Protein AF-0000000075999835 (afdb_homodimer)

Secondary structure (DSSP, 8-state):
-----------S-EEEEEETT---TTB-EEEEETTEEEEEEEEEETTEEEEEEEEGGGTEEEEEETTEEEEESEEEEEE-SS---EEEEEEETT---TTEEEEEE-TTS-EEEEEEEEETTEEEEEEEEGGGTEEEEEETTEEEEESEEEEEEESEE--/-----------S-EEEEEETT---TTB-EEEEETTEEEEEEEEEETTEEEEEEEEGGGTEEEEEETTEEEEESEEEEEE-SS---EEEEEEETT---TTEEEEEE-TTS-EEEEEEEEETTEEEEEEEEGGGTEEEEEETTEEEEESEEEEEEESEE--

Foldseek 3Di:
DPCPDPDVDDDQKDWAKDFQLDDDPQFAFQWDDPRDTWGWWWDDDPQKTWIWIRDSVVQWTWAADDFWIDTDGIIITMGGPPPFDKDWAKDFQLDDDPQFDFRIAHNVGQTWGWWWDDDPNITTITTRRRVRQWTWYHDPTGTDTHRIIITMGGPDDDD/DPCPDPDVDDDQKDWAKDFQLDDDPQFAFQWDDPRDTWGWWWDDDPQKTWIWIRDSVVQWTWAADDFWIDTDGIIITMGGPPPFDKDWAKDFQLDDDPQFDFRIAHNVGQTWGWWWDDDPNITTITTRRRVRQWTWYHDDGGTDTHRIIITMGGPDDDD

InterPro domains:
  IPR006616 DM9 repeat [PF11901] (33-145)
  IPR006616 DM9 repeat [SM00696] (12-81)
  IPR006616 DM9 repeat [SM00696] (85-155)

Organism: Limulus polyphemus (NCBI:txid6850)

pLDDT: mean 92.26, std 15.24, range [22.67, 98.88]

Solvent-accessible surface area (backbone atoms only — not comparable to full-atom values): 15632 Å² total; per-residue (Å²): 124,80,74,62,60,88,50,60,29,53,35,64,56,46,78,41,82,42,46,64,29,58,74,63,85,44,51,38,74,53,33,35,51,94,89,36,74,21,28,37,23,28,36,79,55,94,69,18,35,35,15,10,27,27,34,44,91,77,24,26,32,35,24,42,55,94,61,24,40,44,77,35,46,60,34,29,34,36,23,37,67,71,64,53,50,67,42,75,38,82,41,44,61,33,54,75,60,46,9,27,35,56,42,31,26,42,67,89,63,50,65,21,26,34,22,30,45,80,53,97,90,19,36,40,28,9,27,26,34,43,93,78,21,26,31,31,27,44,54,94,64,25,37,46,77,34,48,62,34,29,34,41,22,32,41,46,43,79,131,124,79,73,60,61,82,55,61,26,55,34,64,55,46,78,40,82,44,47,65,29,58,74,62,86,44,50,38,74,54,34,34,50,93,89,36,72,20,28,38,21,28,35,80,56,95,69,19,35,37,16,11,26,27,34,42,93,76,24,24,33,36,24,43,54,93,63,24,40,44,78,36,45,60,33,30,34,35,24,36,69,72,64,52,51,68,42,76,39,82,40,45,60,32,56,74,61,46,10,26,34,56,42,31,27,42,68,87,64,51,67,23,27,32,22,29,43,78,53,95,90,19,36,40,28,10,26,26,36,42,92,77,22,26,29,31,27,43,54,93,61,24,37,46,76,34,50,63,35,29,33,40,22,33,42,47,43,79,131

Structure (mmCIF, N/CA/C/O backbone):
data_AF-0000000075999835-model_v1
#
loop_
_entity.id
_entity.type
_entity.pdbx_description
1 polymer Natterin-4-like
#
loop_
_atom_site.group_PDB
_atom_site.id
_atom_site.type_symbol
_atom_site.label_atom_id
_atom_site.label_alt_id
_atom_site.label_comp_id
_atom_site.label_asym_id
_atom_site.label_entity_id
_atom_site.label_seq_id
_atom_site.pdbx_PDB_ins_code
_atom_site.Cartn_x
_atom_site.Cartn_y
_atom_site.Cartn_z
_atom_site.occupancy
_atom_site.B_iso_or_equiv
_atom_site.auth_seq_id
_atom_site.auth_comp_id
_atom_site.auth_asym_id
_atom_site.auth_atom_id
_atom_site.pdbx_PDB_model_num
ATOM 1 N N . MET A 1 1 ? 13.062 6.496 -18.781 1 22.67 1 MET A N 1
ATOM 2 C CA . MET A 1 1 ? 11.961 6.914 -17.922 1 22.67 1 MET A CA 1
ATOM 3 C C . MET A 1 1 ? 10.633 6.383 -18.453 1 22.67 1 MET A C 1
ATOM 5 O O . MET A 1 1 ? 10.234 6.703 -19.562 1 22.67 1 MET A O 1
ATOM 9 N N . ALA A 1 2 ? 10.414 5.152 -18.172 1 29.42 2 ALA A N 1
ATOM 10 C CA . ALA A 1 2 ? 9.273 4.531 -18.844 1 29.42 2 ALA A CA 1
ATOM 11 C C . ALA A 1 2 ? 8.031 5.41 -18.734 1 29.42 2 ALA A C 1
ATOM 13 O O . ALA A 1 2 ? 7.711 5.91 -17.641 1 29.42 2 ALA A O 1
ATOM 14 N N . ASP A 1 3 ? 7.719 6.125 -19.75 1 33.78 3 ASP A N 1
ATOM 15 C CA . ASP A 1 3 ? 6.484 6.883 -19.938 1 33.78 3 ASP A CA 1
ATOM 16 C C . ASP A 1 3 ? 5.277 6.094 -19.422 1 33.78 3 ASP A C 1
ATOM 18 O O . ASP A 1 3 ? 4.879 5.098 -20.031 1 33.78 3 ASP A O 1
ATOM 22 N N . CYS A 1 4 ? 5.184 5.914 -18.188 1 39.97 4 CYS A N 1
ATOM 23 C CA . CYS A 1 4 ? 3.887 5.422 -17.734 1 39.97 4 CYS A CA 1
ATOM 24 C C . CYS A 1 4 ? 2.752 6.148 -18.438 1 39.97 4 CYS A C 1
ATOM 26 O O . CYS A 1 4 ? 2.547 7.348 -18.234 1 39.97 4 CYS A O 1
ATOM 28 N N . GLY A 1 5 ? 2.637 6.074 -19.672 1 36.91 5 GLY A N 1
ATOM 29 C CA . GLY A 1 5 ? 1.511 6.703 -20.344 1 36.91 5 GLY A CA 1
ATOM 30 C C . GLY A 1 5 ? 0.264 6.77 -19.484 1 36.91 5 GLY A C 1
ATOM 31 O O . GLY A 1 5 ? 0.175 6.094 -18.453 1 36.91 5 GLY A O 1
ATOM 32 N N . PRO A 1 6 ? -0.701 7.738 -19.781 1 38.62 6 PRO A N 1
ATOM 33 C CA . PRO A 1 6 ? -1.973 7.965 -19.094 1 38.62 6 PRO A CA 1
ATOM 34 C C . PRO A 1 6 ? -2.715 6.668 -18.781 1 38.62 6 PRO A C 1
ATOM 36 O O . PRO A 1 6 ? -3.596 6.258 -19.547 1 38.62 6 PRO A O 1
ATOM 39 N N . THR A 1 7 ? -2.145 5.605 -18.578 1 39.56 7 THR A N 1
ATOM 40 C CA . THR A 1 7 ? -3.064 4.516 -18.281 1 39.56 7 THR A CA 1
ATOM 41 C C . THR A 1 7 ? -3.889 4.828 -17.031 1 39.56 7 THR A C 1
ATOM 43 O O . THR A 1 7 ? -3.42 5.52 -16.125 1 39.56 7 THR A O 1
ATOM 46 N N . GLN A 1 8 ? -5.246 4.82 -17.172 1 40.94 8 GLN A N 1
ATOM 47 C CA . GLN A 1 8 ? -6.383 5.078 -16.297 1 40.94 8 GLN A CA 1
ATOM 48 C C . GLN A 1 8 ? -6.195 4.406 -14.938 1 40.94 8 GLN A C 1
ATOM 50 O O . GLN A 1 8 ? -7.035 3.605 -14.516 1 40.94 8 GLN A O 1
ATOM 55 N N . TYR A 1 9 ? -5.051 3.996 -14.578 1 46.5 9 TYR A N 1
ATOM 56 C CA . TYR A 1 9 ? -5.051 3.174 -13.375 1 46.5 9 TYR A CA 1
ATOM 57 C C . TYR A 1 9 ? -5.094 4.043 -12.117 1 46.5 9 TYR A C 1
ATOM 59 O O . TYR A 1 9 ? -4.578 5.16 -12.117 1 46.5 9 TYR A O 1
ATOM 67 N N . LYS A 1 10 ? -6.184 3.924 -11.273 1 49.62 10 LYS A N 1
ATOM 68 C CA . LYS A 1 10 ? -6.598 4.676 -10.094 1 49.62 10 LYS A CA 1
ATOM 69 C C . LYS A 1 10 ? -5.637 4.445 -8.93 1 49.62 10 LYS A C 1
ATOM 71 O O . LYS A 1 10 ? -5.324 3.301 -8.594 1 49.62 10 LYS A O 1
ATOM 76 N N . SER A 1 11 ? -4.844 5.461 -8.484 1 63.84 11 SER A N 1
ATOM 77 C CA . SER A 1 11 ? -4.047 5.469 -7.266 1 63.84 11 SER A CA 1
ATOM 78 C C . SER A 1 11 ? -4.922 5.25 -6.035 1 63.84 11 SER A C 1
ATOM 80 O O . SER A 1 11 ? -6.121 5.531 -6.059 1 63.84 11 SER A O 1
ATOM 82 N N . ALA A 1 12 ? -4.504 4.57 -5.055 1 70.94 12 ALA A N 1
ATOM 83 C CA . ALA A 1 12 ? -5.191 4.336 -3.787 1 70.94 12 ALA A CA 1
ATOM 84 C C . ALA A 1 12 ? -5.645 5.652 -3.158 1 70.94 12 ALA A C 1
ATOM 86 O O . ALA A 1 12 ? -6.688 5.703 -2.504 1 70.94 12 ALA A O 1
ATOM 87 N N . ALA A 1 13 ? -4.941 6.742 -3.4 1 82.38 13 ALA A N 1
ATOM 88 C CA . ALA A 1 13 ? -5.238 8.086 -2.9 1 82.38 13 ALA A CA 1
ATOM 89 C C . ALA A 1 13 ? -4.594 9.148 -3.781 1 82.38 13 ALA A C 1
ATOM 91 O O . ALA A 1 13 ? -3.748 8.844 -4.621 1 82.38 13 ALA A O 1
ATOM 92 N N . GLU A 1 14 ? -5.18 10.383 -3.561 1 87.94 14 GLU A N 1
ATOM 93 C CA . GLU A 1 14 ? -4.68 11.5 -4.363 1 87.94 14 GLU A CA 1
ATOM 94 C C . GLU A 1 14 ? -4.625 12.789 -3.547 1 87.94 14 GLU A C 1
ATOM 96 O O . GLU A 1 14 ? -5.43 12.984 -2.637 1 87.94 14 GLU A O 1
ATOM 101 N N . TRP A 1 15 ? -3.699 13.672 -3.936 1 92.62 15 TRP A N 1
ATOM 102 C CA . TRP A 1 15 ? -3.646 15.008 -3.363 1 92.62 15 TRP A CA 1
ATOM 103 C C . TRP A 1 15 ? -4.41 16 -4.234 1 92.62 15 TRP A C 1
ATOM 105 O O . TRP A 1 15 ? -4.105 16.156 -5.418 1 92.62 15 TRP A O 1
ATOM 115 N N . VAL A 1 16 ? -5.344 16.672 -3.67 1 94.62 16 VAL A N 1
ATOM 116 C CA . VAL A 1 16 ? -6.207 17.594 -4.406 1 94.62 16 VAL A CA 1
ATOM 117 C C . VAL A 1 16 ? -6.031 19.016 -3.865 1 94.62 16 VAL A C 1
ATOM 119 O O . VAL A 1 16 ? -6.105 19.234 -2.654 1 94.62 16 VAL A O 1
ATOM 122 N N . TYR A 1 17 ? -5.859 19.969 -4.789 1 96.75 17 TYR A N 1
ATOM 123 C CA . TYR A 1 17 ? -5.727 21.359 -4.379 1 96.75 17 TYR A CA 1
ATOM 124 C C . TYR A 1 17 ? -7.055 21.891 -3.854 1 96.75 17 TYR A C 1
ATOM 126 O O . TYR A 1 17 ? -8.109 21.609 -4.414 1 96.75 17 TYR A O 1
ATOM 134 N N . ALA A 1 18 ? -6.973 22.672 -2.781 1 97.88 18 ALA A N 1
ATOM 135 C CA . ALA A 1 18 ? -8.102 23.375 -2.172 1 97.88 18 ALA A CA 1
ATOM 136 C C . ALA A 1 18 ? -7.629 24.609 -1.427 1 97.88 18 ALA A C 1
ATOM 138 O O . ALA A 1 18 ? -6.434 24.922 -1.417 1 97.88 18 ALA A O 1
ATOM 139 N N . GLU A 1 19 ? -8.602 25.391 -0.989 1 97.75 19 GLU A N 1
ATOM 140 C CA . GLU A 1 19 ? -8.242 26.609 -0.262 1 97.75 19 GLU A CA 1
ATOM 141 C C . GLU A 1 19 ? -9.367 27.047 0.664 1 97.75 19 GLU A C 1
ATOM 143 O O . GLU A 1 19 ? -10.508 26.594 0.52 1 97.75 19 GLU A O 1
ATOM 148 N N . GLY A 1 20 ? -9.023 27.859 1.695 1 96.88 20 GLY A N 1
ATOM 149 C CA . GLY A 1 20 ? -9.992 28.578 2.514 1 96.88 20 GLY A CA 1
ATOM 150 C C . GLY A 1 20 ? -10.891 27.656 3.314 1 96.88 20 GLY A C 1
ATOM 151 O O . GLY A 1 20 ? -12.094 27.906 3.449 1 96.88 20 GLY A O 1
ATOM 152 N N . GLY A 1 21 ? -10.359 26.656 3.648 1 97.25 21 GLY A N 1
ATOM 153 C CA . GLY A 1 21 ? -11.117 25.75 4.504 1 97.25 21 GLY A CA 1
ATOM 154 C C . GLY A 1 21 ? -11.938 24.734 3.727 1 97.25 21 GLY A C 1
ATOM 155 O O . GLY A 1 21 ? -12.633 23.906 4.316 1 97.25 21 GLY A O 1
ATOM 156 N N . GLN A 1 22 ? -11.844 24.781 2.479 1 98 22 GLN A N 1
ATOM 157 C CA . GLN A 1 22 ? -12.57 23.828 1.654 1 98 22 GLN A CA 1
ATOM 158 C C . GLN A 1 22 ? -12.07 22.406 1.897 1 98 22 GLN A C 1
ATOM 160 O O . GLN A 1 22 ? -10.867 22.172 2.021 1 98 22 GLN A O 1
ATOM 165 N N . VAL A 1 23 ? -13.047 21.516 2.012 1 98.19 23 VAL A N 1
ATOM 166 C CA . VAL A 1 23 ? -12.773 20.094 2.162 1 98.19 23 VAL A CA 1
ATOM 167 C C . VAL A 1 23 ? -13.367 19.312 0.983 1 98.19 23 VAL A C 1
ATOM 169 O O . VAL A 1 23 ? -14.586 19.141 0.904 1 98.19 23 VAL A O 1
ATOM 172 N N . PRO A 1 24 ? -12.57 18.859 0.093 1 96.94 24 PRO A N 1
ATOM 173 C CA . PRO A 1 24 ? -13.102 18.094 -1.039 1 96.94 24 PRO A CA 1
ATOM 174 C C . PRO A 1 24 ? -13.781 16.797 -0.608 1 96.94 24 PRO A C 1
ATOM 176 O O . PRO A 1 24 ? -13.469 16.25 0.457 1 96.94 24 PRO A O 1
ATOM 179 N N . ASN A 1 25 ? -14.648 16.297 -1.487 1 93.5 25 ASN A N 1
ATOM 180 C CA . ASN A 1 25 ? -15.234 14.977 -1.262 1 93.5 25 ASN A CA 1
ATOM 181 C C . ASN A 1 25 ? -14.156 13.898 -1.185 1 93.5 25 ASN A C 1
ATOM 183 O O . ASN A 1 25 ? -13.211 13.898 -1.971 1 93.5 25 ASN A O 1
ATOM 187 N N . GLY A 1 26 ? -14.328 13.023 -0.181 1 94 26 GLY A N 1
ATOM 188 C CA . GLY A 1 26 ? -13.398 11.914 -0.056 1 94 26 GLY A CA 1
ATOM 189 C C . GLY A 1 26 ? -12.18 12.25 0.776 1 94 26 GLY A C 1
ATOM 190 O O . GLY A 1 26 ? -11.258 11.438 0.904 1 94 26 GLY A O 1
ATOM 191 N N . ALA A 1 27 ? -12.172 13.469 1.326 1 97.06 27 ALA A N 1
ATOM 192 C CA . ALA A 1 27 ? -11.047 13.859 2.168 1 97.06 27 ALA A CA 1
ATOM 193 C C . ALA A 1 27 ? -10.828 12.852 3.295 1 97.06 27 ALA A C 1
ATOM 195 O O . ALA A 1 27 ? -11.789 12.367 3.9 1 97.06 27 ALA A O 1
ATOM 196 N N . VAL A 1 28 ? -9.594 12.57 3.535 1 96.94 28 VAL A N 1
ATOM 197 C CA . VAL A 1 28 ? -9.25 11.57 4.543 1 96.94 28 VAL A CA 1
ATOM 198 C C . VAL A 1 28 ? -9.211 12.219 5.922 1 96.94 28 VAL A C 1
ATOM 200 O O . VAL A 1 28 ? -8.352 13.07 6.195 1 96.94 28 VAL A O 1
ATOM 203 N N . PRO A 1 29 ? -10.148 11.859 6.793 1 97.75 29 PRO A N 1
ATOM 204 C CA . PRO A 1 29 ? -10.062 12.359 8.164 1 97.75 29 PRO A CA 1
ATOM 205 C C . PRO A 1 29 ? -8.828 11.844 8.906 1 97.75 29 PRO A C 1
ATOM 207 O O . PRO A 1 29 ? -8.445 10.68 8.734 1 97.75 29 PRO A O 1
ATOM 210 N N . GLY A 1 30 ? -8.211 12.742 9.672 1 98.12 30 GLY A N 1
ATOM 211 C CA . GLY A 1 30 ? -6.996 12.336 10.367 1 98.12 30 GLY A CA 1
ATOM 212 C C . GLY A 1 30 ? -7.086 12.492 11.875 1 98.12 30 GLY A C 1
ATOM 213 O O . GLY A 1 30 ? -6.266 11.938 12.609 1 98.12 30 GLY A O 1
ATOM 214 N N . GLY A 1 31 ? -8.07 13.242 12.266 1 98.12 31 GLY A N 1
ATOM 215 C CA . GLY A 1 31 ? -8.164 13.484 13.695 1 98.12 31 GLY A CA 1
ATOM 216 C C . GLY A 1 31 ? -9.328 14.383 14.07 1 98.12 31 GLY A C 1
ATOM 217 O O . GLY A 1 31 ? -10.297 14.5 13.32 1 98.12 31 GLY A O 1
ATOM 218 N N . GLU A 1 32 ? -9.195 14.852 15.305 1 97.75 32 GLU A N 1
ATOM 219 C CA . GLU A 1 32 ? -10.227 15.695 15.891 1 97.75 32 GLU A CA 1
ATOM 220 C C . GLU A 1 32 ? -9.617 16.766 16.797 1 97.75 32 GLU A C 1
ATOM 222 O O . GLU A 1 32 ? -8.711 16.469 17.578 1 97.75 32 GLU A O 1
ATOM 227 N N . ASP A 1 33 ? -10.078 17.953 16.578 1 94.94 33 ASP A N 1
ATOM 228 C CA . ASP A 1 33 ? -9.672 19.094 17.391 1 94.94 33 ASP A CA 1
ATOM 229 C C . ASP A 1 33 ? -10.891 19.875 17.875 1 94.94 33 ASP A C 1
ATOM 231 O O . ASP A 1 33 ? -11.578 20.531 17.078 1 94.94 33 ASP A O 1
ATOM 235 N N . SER A 1 34 ? -11.109 19.875 19.188 1 92.62 34 SER A N 1
ATOM 236 C CA . SER A 1 34 ? -12.195 20.625 19.812 1 92.62 34 SER A CA 1
ATOM 237 C C . SER A 1 34 ? -13.539 20.297 19.172 1 92.62 34 SER A C 1
ATOM 239 O O . SER A 1 34 ? -14.289 21.188 18.797 1 92.62 34 SER A O 1
ATOM 241 N N . GLY A 1 35 ? -13.703 19.016 18.906 1 94.5 35 GLY A N 1
ATOM 242 C CA . GLY A 1 35 ? -14.977 18.547 18.391 1 94.5 35 GLY A CA 1
ATOM 243 C C . GLY A 1 35 ? -15.078 18.625 16.891 1 94.5 35 GLY A C 1
ATOM 244 O O . GLY A 1 35 ? -16.062 18.172 16.297 1 94.5 35 GLY A O 1
ATOM 245 N N . GLU A 1 36 ? -14.125 19.219 16.281 1 97.19 36 GLU A N 1
ATOM 246 C CA . GLU A 1 36 ? -14.133 19.344 14.828 1 97.19 36 GLU A CA 1
ATOM 247 C C . GLU A 1 36 ? -13.203 18.312 14.188 1 97.19 36 GLU A C 1
ATOM 249 O O . GLU A 1 36 ? -12.078 18.109 14.648 1 97.19 36 GLU A O 1
ATOM 254 N N . THR A 1 37 ? -13.766 17.672 13.141 1 98.38 37 THR A N 1
ATOM 255 C CA . THR A 1 37 ? -12.922 16.766 12.375 1 98.38 37 THR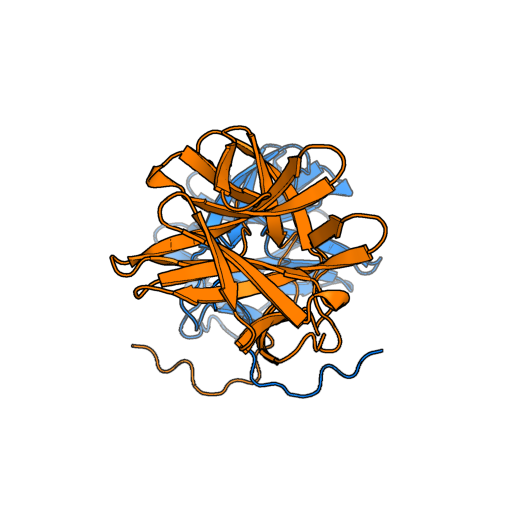 A CA 1
ATOM 256 C C . THR A 1 37 ? -11.859 17.531 11.602 1 98.38 37 THR A C 1
ATOM 258 O O . THR A 1 37 ? -12.156 18.547 10.961 1 98.38 37 THR A O 1
ATOM 261 N N . ILE A 1 38 ? -10.656 17.094 11.734 1 98.62 38 ILE A N 1
ATOM 262 C CA . ILE A 1 38 ? -9.57 17.656 10.938 1 98.62 38 ILE A CA 1
ATOM 263 C C . ILE A 1 38 ? -9.094 16.625 9.914 1 98.62 38 ILE A C 1
ATOM 265 O O . ILE A 1 38 ? -9.258 15.422 10.117 1 98.62 38 ILE A O 1
ATOM 269 N N . TYR A 1 39 ? -8.523 17.141 8.844 1 98.81 39 TYR A N 1
ATOM 270 C CA . TYR A 1 39 ? -8.25 16.281 7.691 1 98.81 39 TYR A CA 1
ATOM 271 C C . TYR A 1 39 ? -6.766 16.297 7.34 1 98.81 39 TYR A C 1
ATOM 273 O O . TYR A 1 39 ? -6.059 17.266 7.652 1 98.81 39 TYR A O 1
ATOM 281 N N . VAL A 1 40 ? -6.309 15.203 6.734 1 98.75 40 VAL A N 1
ATOM 282 C CA . VAL A 1 40 ? -4.938 15.102 6.242 1 98.75 40 VAL A CA 1
ATOM 283 C C . VAL A 1 40 ? -4.734 16.062 5.07 1 98.75 40 VAL A C 1
ATOM 285 O O . VAL A 1 40 ? -5.453 15.992 4.07 1 98.75 40 VAL A O 1
ATOM 288 N N . ALA A 1 41 ? -3.77 16.859 5.191 1 98.75 41 ALA A N 1
ATOM 289 C CA . ALA A 1 41 ? -3.426 17.828 4.16 1 98.75 41 ALA A CA 1
ATOM 290 C C . ALA A 1 41 ? -1.924 18.094 4.137 1 98.75 41 ALA A C 1
ATOM 292 O O . ALA A 1 41 ? -1.169 17.5 4.906 1 98.75 41 ALA A O 1
ATOM 293 N N . ARG A 1 42 ? -1.506 18.875 3.148 1 98.56 42 ARG A N 1
ATOM 294 C CA . ARG A 1 42 ? -0.107 19.297 3.08 1 98.56 42 ARG A CA 1
ATOM 295 C C . ARG A 1 42 ? 0.033 20.672 2.436 1 98.56 42 ARG A C 1
ATOM 297 O O . ARG A 1 42 ? -0.882 21.141 1.755 1 98.56 42 ARG A O 1
ATOM 304 N N . ALA A 1 43 ? 1.061 21.25 2.76 1 98.69 43 ALA A N 1
ATOM 305 C CA . ALA A 1 43 ? 1.347 22.578 2.201 1 98.69 43 ALA A CA 1
ATOM 306 C C . ALA A 1 43 ? 2.828 22.719 1.867 1 98.69 43 ALA A C 1
ATOM 308 O O . ALA A 1 43 ? 3.672 22.031 2.455 1 98.69 43 ALA A O 1
ATOM 309 N N . HIS A 1 44 ? 3.025 23.594 0.87 1 98.06 44 HIS A N 1
ATOM 310 C CA . HIS A 1 44 ? 4.391 23.938 0.486 1 98.06 44 HIS A CA 1
ATOM 311 C C . HIS A 1 44 ? 4.953 25.031 1.38 1 98.06 44 HIS A C 1
ATOM 313 O O . HIS A 1 44 ? 4.301 26.062 1.594 1 98.06 44 HIS A O 1
ATOM 319 N N . HIS A 1 45 ? 6.121 24.766 1.942 1 98.12 45 HIS A N 1
ATOM 320 C CA . HIS A 1 45 ? 6.777 25.75 2.797 1 98.12 45 HIS A CA 1
ATOM 321 C C . HIS A 1 45 ? 8.289 25.578 2.773 1 98.12 45 HIS A C 1
ATOM 323 O O . HIS A 1 45 ? 8.805 24.484 3.021 1 98.12 45 HIS A O 1
ATOM 329 N N . GLY A 1 46 ? 9.031 26.641 2.426 1 96.12 46 GLY A N 1
ATOM 330 C CA . GLY A 1 46 ? 10.484 26.609 2.445 1 96.12 46 GLY A CA 1
ATOM 331 C C . GLY A 1 46 ? 11.062 25.562 1.502 1 96.12 46 GLY A C 1
ATOM 332 O O . GLY A 1 46 ? 12.062 24.922 1.819 1 96.12 46 GLY A O 1
ATOM 333 N N . GLY A 1 47 ? 10.422 25.234 0.516 1 96.75 47 GLY A N 1
ATOM 334 C CA . GLY A 1 47 ? 10.891 24.234 -0.438 1 96.75 47 GLY A CA 1
ATOM 335 C C . GLY A 1 47 ? 10.406 22.828 -0.122 1 96.75 47 GLY A C 1
ATOM 336 O O . GLY A 1 47 ? 10.594 21.906 -0.919 1 96.75 47 GLY A O 1
ATOM 337 N N . ASP A 1 48 ? 9.781 22.734 1.003 1 97.88 48 ASP A N 1
ATOM 338 C CA . ASP A 1 48 ? 9.297 21.422 1.447 1 97.88 48 ASP A CA 1
ATOM 339 C C . ASP A 1 48 ? 7.805 21.281 1.164 1 97.88 48 ASP A C 1
ATOM 341 O O . ASP A 1 48 ? 7.078 22.266 1.091 1 97.88 48 ASP A O 1
ATOM 345 N N . ASN A 1 49 ? 7.383 20.109 0.859 1 98.06 49 ASN A N 1
ATOM 346 C CA . ASN A 1 49 ? 5.98 19.719 0.951 1 98.06 49 ASN A CA 1
ATOM 347 C C . ASN A 1 49 ? 5.691 18.969 2.248 1 98.06 49 ASN A C 1
ATOM 349 O O . ASN A 1 49 ? 6.211 17.875 2.461 1 98.06 49 ASN A O 1
ATOM 353 N N . ILE A 1 50 ? 4.91 19.578 3.088 1 98.69 50 ILE A N 1
ATOM 354 C CA . ILE A 1 50 ? 4.863 19.125 4.477 1 98.69 50 ILE A CA 1
ATOM 355 C C . ILE A 1 50 ? 3.439 18.719 4.836 1 98.69 50 ILE A C 1
ATOM 357 O O . ILE A 1 50 ? 2.508 19.516 4.727 1 98.69 50 ILE A O 1
ATOM 361 N N . PRO A 1 51 ? 3.299 17.5 5.285 1 98.69 51 PRO A N 1
ATOM 362 C CA . PRO A 1 51 ? 1.984 17.109 5.805 1 98.69 51 PRO A CA 1
ATOM 363 C C . PRO A 1 51 ? 1.6 17.875 7.07 1 98.69 51 PRO A C 1
ATOM 365 O O . PRO A 1 51 ? 2.469 18.219 7.879 1 98.69 51 PRO A O 1
ATOM 368 N N . GLY A 1 52 ? 0.355 18.047 7.191 1 98.69 52 GLY A N 1
ATOM 369 C CA . GLY A 1 52 ? -0.222 18.688 8.367 1 98.69 52 GLY A CA 1
ATOM 370 C C . GLY A 1 52 ? -1.725 18.5 8.461 1 98.69 52 GLY A C 1
ATOM 371 O O . GLY A 1 52 ? -2.275 17.547 7.922 1 98.69 52 GLY A O 1
ATOM 372 N N . LYS A 1 53 ? -2.305 19.328 9.352 1 98.75 53 LYS A N 1
ATOM 373 C CA . LYS A 1 53 ? -3.73 19.188 9.633 1 98.75 53 LYS A CA 1
ATOM 374 C C . LYS A 1 53 ? -4.531 20.344 9.023 1 98.75 53 LYS A C 1
ATOM 376 O O . LYS A 1 53 ? -4.223 21.516 9.258 1 98.75 53 LYS A O 1
ATOM 381 N N . LEU A 1 54 ? -5.508 20.016 8.242 1 98.75 54 LEU A N 1
ATOM 382 C CA . LEU A 1 54 ? -6.496 21 7.785 1 98.75 54 LEU A CA 1
ATOM 383 C C . LEU A 1 54 ? -7.578 21.203 8.836 1 98.75 54 LEU A C 1
ATOM 385 O O . LEU A 1 54 ? -8.234 20.25 9.258 1 98.75 54 LEU A O 1
ATOM 389 N N . HIS A 1 55 ? -7.652 22.359 9.258 1 98.31 55 HIS A N 1
ATOM 390 C CA . HIS A 1 55 ? -8.734 22.812 10.133 1 98.31 55 HIS A CA 1
ATOM 391 C C . HIS A 1 55 ? -9.75 23.641 9.359 1 98.31 55 HIS A C 1
ATOM 393 O O . HIS A 1 55 ? -9.586 24.859 9.219 1 98.31 55 HIS A O 1
ATOM 399 N N . PRO A 1 56 ? -10.844 22.953 8.984 1 98.12 56 PRO A N 1
ATOM 400 C CA . PRO A 1 56 ? -11.766 23.641 8.078 1 98.12 56 PRO A CA 1
ATOM 401 C C . PRO A 1 56 ? -12.266 24.969 8.648 1 98.12 56 PRO A C 1
ATOM 403 O O . PRO A 1 56 ? -12.258 25.984 7.961 1 98.12 56 PRO A O 1
ATOM 406 N N . SER A 1 57 ? -12.633 25.016 9.867 1 97.88 57 SER A N 1
ATOM 407 C CA . SER A 1 57 ? -13.203 26.234 10.453 1 97.88 57 SER A CA 1
ATOM 408 C C . SER A 1 57 ? -12.156 27.328 10.562 1 97.88 57 SER A C 1
ATOM 410 O O . SER A 1 57 ? -12.5 28.516 10.641 1 97.88 57 SER A O 1
ATOM 412 N N . HIS A 1 58 ? -10.883 26.984 10.672 1 97.56 58 HIS A N 1
ATOM 413 C CA . HIS A 1 58 ? -9.812 27.969 10.703 1 97.56 58 HIS A CA 1
ATOM 414 C C . HIS A 1 58 ? -9.422 28.391 9.297 1 97.56 58 HIS A C 1
ATOM 416 O O . HIS A 1 58 ? -8.57 29.281 9.125 1 97.56 58 HIS A O 1
ATOM 422 N N . GLU A 1 59 ? -9.93 27.703 8.289 1 98.25 59 GLU A N 1
ATOM 423 C CA . GLU A 1 59 ? -9.758 28 6.875 1 98.25 59 GLU A CA 1
ATOM 424 C C . GLU A 1 59 ? -8.305 27.828 6.445 1 98.25 59 GLU A C 1
ATOM 426 O O . GLU A 1 59 ? -7.828 28.531 5.551 1 98.25 59 GLU A O 1
ATOM 431 N N . CYS A 1 60 ? -7.578 27.016 7.152 1 98.06 60 CYS A N 1
ATOM 432 C CA . CYS A 1 60 ? -6.176 26.828 6.789 1 98.06 60 CYS A CA 1
ATOM 433 C C . CYS A 1 60 ? -5.688 25.438 7.184 1 98.06 60 CYS A C 1
ATOM 435 O O . CYS A 1 60 ? -6.379 24.719 7.898 1 98.06 60 CYS A O 1
ATOM 437 N N . VAL A 1 61 ? -4.5 25.094 6.645 1 98.62 61 VAL A N 1
ATOM 438 C CA . VAL A 1 61 ? -3.713 23.938 7.066 1 98.62 61 VAL A CA 1
ATOM 439 C C . VAL A 1 61 ? -2.562 24.391 7.965 1 98.62 61 VAL A C 1
ATOM 441 O O . VAL A 1 61 ? -1.882 25.375 7.656 1 98.62 61 VAL A O 1
ATOM 444 N N . TYR A 1 62 ? -2.471 23.75 9.094 1 98.75 62 TYR A N 1
ATOM 445 C CA . TYR A 1 62 ? -1.321 23.969 9.961 1 98.75 62 TYR A CA 1
ATOM 446 C C . TYR A 1 62 ? -0.249 22.906 9.719 1 98.75 62 TYR A C 1
ATOM 448 O O . TYR A 1 62 ? -0.534 21.703 9.75 1 98.75 62 TYR A O 1
ATOM 456 N N . ILE A 1 63 ? 0.996 23.344 9.469 1 98.88 63 ILE A N 1
ATOM 457 C CA . ILE A 1 63 ? 2.107 22.422 9.25 1 98.88 63 ILE A CA 1
ATOM 458 C C . ILE A 1 63 ? 3.229 22.734 10.242 1 98.88 63 ILE A C 1
ATOM 460 O O . ILE A 1 63 ? 3.412 23.891 10.641 1 98.88 63 ILE A O 1
ATOM 464 N N . PRO A 1 64 ? 3.914 21.703 10.648 1 98.81 64 PRO A N 1
ATOM 465 C CA . PRO A 1 64 ? 5.109 21.906 11.469 1 98.81 64 PRO A CA 1
ATOM 466 C C . PRO A 1 64 ? 6.367 22.141 10.633 1 98.81 64 PRO A C 1
ATOM 468 O O . PRO A 1 64 ? 6.711 21.312 9.781 1 98.81 64 PRO A O 1
ATOM 471 N N . TRP A 1 65 ? 7.113 23.188 10.922 1 98.5 65 TRP A N 1
ATOM 472 C CA . TRP A 1 65 ? 8.328 23.469 10.164 1 98.5 65 TRP A CA 1
ATOM 473 C C . TRP A 1 65 ? 9.219 24.453 10.914 1 98.5 65 TRP A C 1
ATOM 475 O O . TRP A 1 65 ? 8.75 25.484 11.383 1 98.5 65 TRP A O 1
ATOM 485 N N . GLY A 1 66 ? 10.43 24 11.086 1 97.38 66 GLY A N 1
ATOM 486 C CA . GLY A 1 66 ? 11.414 24.906 11.656 1 97.38 66 GLY A CA 1
ATOM 487 C C . GLY A 1 66 ? 11.133 25.25 13.109 1 97.38 66 GLY A C 1
ATOM 488 O O . GLY A 1 66 ? 11.414 26.359 13.555 1 97.38 66 GLY A O 1
ATOM 489 N N . GLY A 1 67 ? 10.555 24.438 13.758 1 97.88 67 GLY A N 1
ATOM 490 C CA . GLY A 1 67 ? 10.297 24.656 15.172 1 97.88 67 GLY A CA 1
ATOM 491 C C . GLY A 1 67 ? 9.008 25.406 15.445 1 97.88 67 GLY A C 1
ATOM 492 O O . GLY A 1 67 ? 8.656 25.641 16.594 1 97.88 67 GLY A O 1
ATOM 493 N N . GLU A 1 68 ? 8.297 25.734 14.383 1 98.38 68 GLU A N 1
ATOM 494 C CA . GLU A 1 68 ? 7.094 26.531 14.523 1 98.38 68 GLU A CA 1
ATOM 495 C C . GLU A 1 68 ? 5.922 25.906 13.773 1 98.38 68 GLU A C 1
ATOM 497 O O . GLU A 1 68 ? 6.109 25.016 12.945 1 98.38 68 GLU A O 1
ATOM 502 N N . GLU A 1 69 ? 4.762 26.328 14.141 1 98.44 69 GLU A N 1
ATOM 503 C CA . GLU A 1 69 ? 3.537 26.047 13.391 1 98.44 69 GLU A CA 1
ATOM 504 C C . GLU A 1 69 ? 3.283 27.125 12.328 1 98.44 69 GLU A C 1
ATOM 506 O O . GLU A 1 69 ? 3.316 28.312 12.625 1 98.44 69 GLU A O 1
ATOM 511 N N . HIS A 1 70 ? 3.061 26.719 11.109 1 98.56 70 HIS A N 1
ATOM 512 C CA . HIS A 1 70 ? 2.746 27.625 10.008 1 98.56 70 HIS A CA 1
ATOM 513 C C . HIS A 1 70 ? 1.362 27.328 9.438 1 98.56 70 HIS A C 1
ATOM 515 O O . HIS A 1 70 ? 0.984 26.172 9.266 1 98.56 70 HIS A O 1
ATOM 521 N N . SER A 1 71 ? 0.629 28.375 9.195 1 98.44 71 SER A N 1
ATOM 522 C CA . SER A 1 71 ? -0.694 28.234 8.594 1 98.44 71 SER A CA 1
ATOM 523 C C . SER A 1 71 ? -0.672 28.609 7.117 1 98.44 71 SER A C 1
ATOM 525 O O . SER A 1 71 ? -0.009 29.562 6.723 1 98.44 71 SER A O 1
ATOM 527 N N . HIS A 1 72 ? -1.3 27.844 6.27 1 98.69 72 HIS A N 1
ATOM 528 C CA . HIS A 1 72 ? -1.438 28.094 4.836 1 98.69 72 HIS A CA 1
ATOM 529 C C . HIS A 1 72 ? -2.898 28.016 4.402 1 98.69 72 HIS A C 1
ATOM 531 O O . HIS A 1 72 ? -3.596 27.047 4.73 1 98.69 72 HIS A O 1
ATOM 537 N N . ARG A 1 73 ? -3.346 28.938 3.666 1 98.38 73 ARG A N 1
ATOM 538 C CA . ARG A 1 73 ? -4.734 28.953 3.223 1 98.38 73 ARG A CA 1
ATOM 539 C C . ARG A 1 73 ? -4.898 28.234 1.892 1 98.38 73 ARG A C 1
ATOM 541 O O . ARG A 1 73 ? -6.02 27.922 1.478 1 98.38 73 ARG A O 1
ATOM 548 N N . GLU A 1 74 ? -3.814 28.109 1.151 1 98.25 74 GLU A N 1
ATOM 549 C CA . GLU A 1 74 ? -3.756 27.234 -0.014 1 98.25 74 GLU A CA 1
ATOM 550 C C . GLU A 1 74 ? -3.039 25.922 0.316 1 98.25 74 GLU A C 1
ATOM 552 O O . GLU A 1 74 ? -1.955 25.938 0.904 1 98.25 74 GLU A O 1
ATOM 557 N N . TYR A 1 75 ? -3.645 24.859 0.033 1 98.62 75 TYR A N 1
ATOM 558 C CA . TYR A 1 75 ? -3.135 23.562 0.46 1 98.62 75 TYR A CA 1
ATOM 559 C C . TYR A 1 75 ? -3.625 22.453 -0.461 1 98.62 75 TYR A C 1
ATOM 561 O O . TYR A 1 75 ? -4.391 22.703 -1.396 1 98.62 75 TYR A O 1
ATOM 569 N N . GLN A 1 76 ? -3.094 21.297 -0.26 1 98.19 76 GLN A N 1
ATOM 570 C CA . GLN A 1 76 ? -3.615 20.062 -0.855 1 98.19 76 GLN A CA 1
ATOM 571 C C . GLN A 1 76 ? -4.215 19.156 0.207 1 98.19 76 GLN A C 1
ATOM 573 O O . GLN A 1 76 ? -3.672 19.031 1.307 1 98.19 76 GLN A O 1
ATOM 578 N N . VAL A 1 77 ? -5.312 18.516 -0.173 1 98.12 77 VAL A N 1
ATOM 579 C CA . VAL A 1 77 ? -5.984 17.578 0.725 1 98.12 77 VAL A CA 1
ATOM 580 C C . VAL A 1 77 ? -5.859 16.156 0.182 1 98.12 77 VAL A C 1
ATOM 582 O O . VAL A 1 77 ? -6.016 15.93 -1.02 1 98.12 77 VAL A O 1
ATOM 585 N N . LEU A 1 78 ? -5.512 15.227 1.06 1 96.56 78 LEU A N 1
ATOM 586 C CA . LEU A 1 78 ? -5.527 13.828 0.656 1 96.56 78 LEU A CA 1
ATOM 587 C C . LEU A 1 78 ? -6.957 13.328 0.479 1 96.56 78 LEU A C 1
ATOM 589 O O . LEU A 1 78 ? -7.773 13.438 1.396 1 96.56 78 LEU A O 1
ATOM 593 N N . VAL A 1 79 ? -7.215 12.773 -0.646 1 93.81 79 VAL A N 1
ATOM 594 C CA . VAL A 1 79 ? -8.555 12.266 -0.919 1 93.81 79 VAL A CA 1
ATOM 595 C C . VAL A 1 79 ? -8.469 10.789 -1.312 1 93.81 79 VAL A C 1
ATOM 597 O O . VAL A 1 79 ? -7.523 10.375 -1.983 1 93.81 79 VAL A O 1
ATOM 600 N N . ASN A 1 80 ? -9.398 10.055 -0.825 1 90.06 80 ASN A N 1
ATOM 601 C CA . ASN A 1 80 ? -9.547 8.641 -1.126 1 90.06 80 ASN A CA 1
ATOM 602 C C . ASN A 1 80 ? -10.852 8.359 -1.876 1 90.06 80 ASN A C 1
ATOM 604 O O . ASN A 1 80 ? -11.844 7.953 -1.272 1 90.06 80 ASN A O 1
ATOM 608 N N . TYR A 1 81 ? -10.781 8.398 -3.188 1 77.88 81 TYR A N 1
ATOM 609 C CA . TYR A 1 81 ? -11.977 8.273 -4.012 1 77.88 81 TYR A CA 1
ATOM 610 C C . TYR A 1 81 ? -12.375 6.809 -4.168 1 77.88 81 TYR A C 1
ATOM 612 O O . TYR A 1 81 ? -13.555 6.492 -4.301 1 77.88 81 TYR A O 1
ATOM 620 N N . CYS A 1 82 ? -11.367 5.934 -4.18 1 73.81 82 CYS A N 1
ATOM 621 C CA . CYS A 1 82 ? -11.625 4.551 -4.562 1 73.81 82 CYS A CA 1
ATOM 622 C C . CYS A 1 82 ? -12.023 3.715 -3.352 1 73.81 82 CYS A C 1
ATOM 624 O O . CYS A 1 82 ? -12.344 2.533 -3.486 1 73.81 82 CYS A O 1
ATOM 626 N N . GLY A 1 83 ? -12.008 4.371 -2.258 1 78.12 83 GLY A N 1
ATOM 627 C CA . GLY A 1 83 ? -12.406 3.637 -1.066 1 78.12 83 GLY A CA 1
ATOM 628 C C . GLY A 1 83 ? -11.375 2.623 -0.615 1 78.12 83 GLY A C 1
ATOM 629 O O . GLY A 1 83 ? -11.727 1.547 -0.128 1 78.12 83 GLY A O 1
ATOM 630 N N . SER A 1 84 ? -10.133 2.893 -0.973 1 83.94 84 SER A N 1
ATOM 631 C CA . SER A 1 84 ? -9.086 2.035 -0.433 1 83.94 84 SER A CA 1
ATOM 632 C C . SER A 1 84 ? -9.133 1.991 1.09 1 83.94 84 SER A C 1
ATOM 634 O O . SER A 1 84 ? -9.523 2.971 1.732 1 83.94 84 SER A O 1
ATOM 636 N N . GLN A 1 85 ? -8.789 0.85 1.56 1 90 85 GLN A N 1
ATOM 637 C CA . GLN A 1 85 ? -8.797 0.724 3.014 1 90 85 GLN A CA 1
ATOM 638 C C . GLN A 1 85 ? -7.539 1.333 3.627 1 90 85 GLN A C 1
ATOM 640 O O . GLN A 1 85 ? -6.438 0.809 3.445 1 90 85 GLN A O 1
ATOM 645 N N . LEU A 1 86 ? -7.77 2.4 4.312 1 94.25 86 LEU A N 1
ATOM 646 C CA . LEU A 1 86 ? -6.684 3.066 5.023 1 94.25 86 LEU A CA 1
ATOM 647 C C . LEU A 1 86 ? -6.742 2.758 6.516 1 94.25 86 LEU A C 1
ATOM 649 O O . LEU A 1 86 ? -7.824 2.541 7.066 1 94.25 86 LEU A O 1
ATOM 653 N N . GLU A 1 87 ? -5.59 2.734 7.062 1 96.06 87 GLU A N 1
ATOM 654 C CA . GLU A 1 87 ? -5.516 2.488 8.5 1 96.06 87 GLU A CA 1
ATOM 655 C C . GLU A 1 87 ? -4.371 3.271 9.133 1 96.06 87 GLU A C 1
ATOM 657 O O . GLU A 1 87 ? -3.434 3.68 8.445 1 96.06 87 GLU A O 1
ATOM 662 N N . TRP A 1 88 ? -4.543 3.59 10.398 1 98.19 88 TRP A N 1
ATOM 663 C CA . TRP A 1 88 ? -3.471 4.172 11.203 1 98.19 88 TRP A CA 1
ATOM 664 C C . TRP A 1 88 ? -2.738 3.094 11.992 1 98.19 88 TRP A C 1
ATOM 666 O O . TRP A 1 88 ? -3.344 2.389 12.805 1 98.19 88 TRP A O 1
ATOM 676 N N . LYS A 1 89 ? -1.472 2.982 11.742 1 97.75 89 LYS A N 1
ATOM 677 C CA . LYS A 1 89 ? -0.669 1.951 12.398 1 97.75 89 LYS A CA 1
ATOM 678 C C . LYS A 1 89 ? 0.343 2.57 13.359 1 97.75 89 LYS A C 1
ATOM 680 O O . LYS A 1 89 ? 0.987 3.568 13.031 1 97.75 89 LYS A O 1
ATOM 685 N N . TYR A 1 90 ? 0.417 1.904 14.516 1 97.94 90 TYR A N 1
ATOM 686 C CA . TYR A 1 90 ? 1.427 2.354 15.469 1 97.94 90 TYR A CA 1
ATOM 687 C C . TYR A 1 90 ? 2.83 2.145 14.914 1 97.94 90 TYR A C 1
ATOM 689 O O . TYR A 1 90 ? 3.109 1.123 14.281 1 97.94 90 TYR A O 1
ATOM 697 N N . ALA A 1 91 ? 3.697 3.096 15.117 1 97.94 91 ALA A N 1
ATOM 698 C CA . ALA A 1 91 ? 5.121 3.051 14.805 1 97.94 91 ALA A CA 1
ATOM 699 C C . ALA A 1 91 ? 5.922 3.945 15.75 1 97.94 91 ALA A C 1
ATOM 701 O O . ALA A 1 91 ? 5.344 4.66 16.578 1 97.94 91 ALA A O 1
ATOM 702 N N . SER A 1 92 ? 7.262 3.795 15.68 1 98.12 92 SER A N 1
ATOM 703 C CA . SER A 1 92 ? 8.094 4.594 16.578 1 98.12 92 SER A CA 1
ATOM 704 C C . SER A 1 92 ? 9.492 4.793 16 1 98.12 92 SER A C 1
ATOM 706 O O . SER A 1 92 ? 9.906 4.059 15.102 1 98.12 92 SER A O 1
ATOM 708 N N . GLU A 1 93 ? 10.141 5.848 16.453 1 97.94 93 GLU A N 1
ATOM 709 C CA . GLU A 1 93 ? 11.562 6.09 16.234 1 97.94 93 GLU A CA 1
ATOM 710 C C . GLU A 1 93 ? 11.898 6.078 14.742 1 97.94 93 GLU A C 1
ATOM 712 O O . GLU A 1 93 ? 12.914 5.516 14.336 1 97.94 93 GLU A O 1
ATOM 717 N N . GLY A 1 94 ? 11.016 6.559 14 1 97.12 94 GLY A N 1
ATOM 718 C CA . GLY A 1 94 ? 11.281 6.734 12.578 1 97.12 94 GLY A CA 1
ATOM 719 C C . GLY A 1 94 ? 10.914 5.516 11.75 1 97.12 94 GLY A C 1
ATOM 720 O O . GLY A 1 94 ? 11.156 5.488 10.539 1 97.12 94 GLY A O 1
ATOM 721 N N . GLU A 1 95 ? 10.383 4.547 12.383 1 97.31 95 GLU A N 1
ATOM 722 C CA . GLU A 1 95 ? 9.922 3.369 11.656 1 97.31 95 GLU A CA 1
ATOM 723 C C . GLU A 1 95 ? 8.805 3.727 10.688 1 97.31 95 GLU A C 1
ATOM 725 O O . GLU A 1 95 ? 7.898 4.496 11.023 1 97.31 95 GLU A O 1
ATOM 730 N N . ILE A 1 96 ? 8.938 3.148 9.484 1 97.69 96 ILE A N 1
ATOM 731 C CA . ILE A 1 96 ? 7.914 3.326 8.461 1 97.69 96 ILE A CA 1
ATOM 732 C C . ILE A 1 96 ? 7.363 1.966 8.039 1 97.69 96 ILE A C 1
ATOM 734 O O . ILE A 1 96 ? 8.039 1.199 7.348 1 97.69 96 ILE A O 1
ATOM 738 N N . PRO A 1 97 ? 6.176 1.652 8.445 1 97.06 97 PRO A N 1
ATOM 739 C CA . PRO A 1 97 ? 5.59 0.381 8.023 1 97.06 97 PRO A CA 1
ATOM 740 C C . PRO A 1 97 ? 5.324 0.33 6.52 1 97.06 97 PRO A C 1
ATOM 742 O O . PRO A 1 97 ? 5.199 1.375 5.875 1 97.06 97 PRO A O 1
ATOM 745 N N . THR A 1 98 ? 5.234 -0.92 5.992 1 95.75 98 THR A N 1
ATOM 746 C CA . THR A 1 98 ? 4.863 -1.069 4.59 1 95.75 98 THR A CA 1
ATOM 747 C C . THR A 1 98 ? 3.48 -0.481 4.328 1 95.75 98 THR A C 1
ATOM 749 O O . THR A 1 98 ? 2.629 -0.464 5.223 1 95.75 98 THR A O 1
ATOM 752 N N . GLY A 1 99 ? 3.299 -0.002 3.109 1 94.69 99 GLY A N 1
ATOM 753 C CA . GLY A 1 99 ? 2.01 0.562 2.74 1 94.69 99 GLY A CA 1
ATOM 754 C C . GLY A 1 99 ? 1.827 1.991 3.213 1 94.69 99 GLY A C 1
ATOM 755 O O . GLY A 1 99 ? 0.761 2.582 3.023 1 94.69 99 GLY A O 1
ATOM 756 N N . ALA A 1 100 ? 2.873 2.547 3.883 1 96.56 100 ALA A N 1
ATOM 757 C CA . ALA A 1 100 ? 2.779 3.924 4.359 1 96.56 100 ALA A CA 1
ATOM 758 C C . ALA A 1 100 ? 2.527 4.891 3.205 1 96.56 100 ALA A C 1
ATOM 760 O O . ALA A 1 100 ? 3.119 4.75 2.131 1 96.56 100 ALA A O 1
ATOM 761 N N . ILE A 1 101 ? 1.723 5.828 3.443 1 94.75 101 ILE A N 1
ATOM 762 C CA . ILE A 1 101 ? 1.393 6.816 2.422 1 94.75 101 ILE A CA 1
ATOM 763 C C . ILE A 1 101 ? 2.346 8.008 2.527 1 94.75 101 ILE A C 1
ATOM 765 O O . ILE A 1 101 ? 2.48 8.609 3.594 1 94.75 101 ILE A O 1
ATOM 769 N N . GLN A 1 102 ? 3.004 8.273 1.431 1 94.19 102 GLN A N 1
ATOM 770 C CA . GLN A 1 102 ? 3.891 9.43 1.406 1 94.19 102 GLN A CA 1
ATOM 771 C C . GLN A 1 102 ? 3.096 10.734 1.455 1 94.19 102 GLN A C 1
ATOM 773 O O . GLN A 1 102 ? 2.148 10.914 0.688 1 94.19 102 GLN A O 1
ATOM 778 N N . GLY A 1 103 ? 3.506 11.625 2.322 1 97 103 GLY A N 1
ATOM 779 C CA . GLY A 1 103 ? 2.789 12.875 2.508 1 97 103 GLY A CA 1
ATOM 780 C C . GLY A 1 103 ? 3.482 14.062 1.864 1 97 103 GLY A C 1
ATOM 781 O O . GLY A 1 103 ? 2.842 15.062 1.548 1 97 103 GLY A O 1
ATOM 782 N N . GLY A 1 104 ? 4.754 13.883 1.746 1 97.25 104 GLY A N 1
ATOM 783 C CA . GLY A 1 104 ? 5.562 14.969 1.21 1 97.25 104 GLY A CA 1
ATOM 784 C C . GLY A 1 104 ? 7.047 14.656 1.192 1 97.25 104 GLY A C 1
ATOM 785 O O . GLY A 1 104 ? 7.441 13.484 1.178 1 97.25 104 GLY A O 1
ATOM 786 N N . ALA A 1 105 ? 7.801 15.758 1.011 1 97.69 105 ALA A N 1
ATOM 787 C CA . ALA A 1 105 ? 9.25 15.609 0.968 1 97.69 105 ALA A CA 1
ATOM 788 C C . ALA A 1 105 ? 9.953 16.922 1.295 1 97.69 105 ALA A C 1
ATOM 790 O O . ALA A 1 105 ? 9.391 18 1.071 1 97.69 105 ALA A O 1
ATO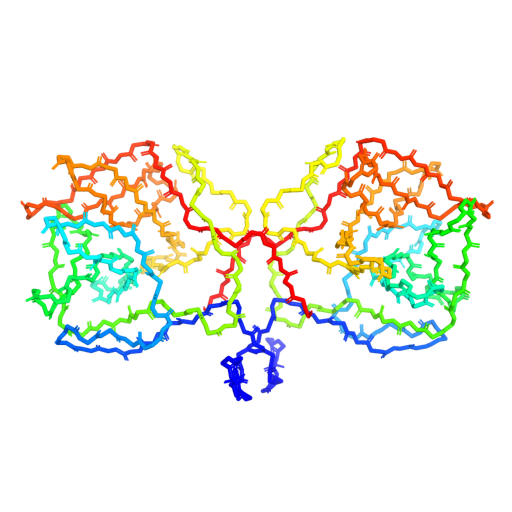M 791 N N . THR A 1 106 ? 11.102 16.75 1.881 1 97.75 106 THR A N 1
ATOM 792 C CA . THR A 1 106 ? 11.938 17.922 2.096 1 97.75 106 THR A CA 1
ATOM 793 C C . THR A 1 106 ? 12.609 18.359 0.796 1 97.75 106 THR A C 1
ATOM 795 O O . THR A 1 106 ? 12.656 17.594 -0.17 1 97.75 106 THR A O 1
ATOM 798 N N . ALA A 1 107 ? 13.109 19.562 0.846 1 96.56 107 ALA A N 1
ATOM 799 C CA . ALA A 1 107 ? 13.805 20.109 -0.317 1 96.56 107 ALA A CA 1
ATOM 800 C C . ALA A 1 107 ? 15.016 19.266 -0.686 1 96.56 107 ALA A C 1
ATOM 802 O O . ALA A 1 107 ? 15.367 19.156 -1.862 1 96.56 107 ALA A O 1
ATOM 803 N N . ASP A 1 108 ? 15.609 18.625 0.31 1 95.94 108 ASP A N 1
ATOM 804 C CA . ASP A 1 108 ? 16.797 17.797 0.076 1 95.94 108 ASP A CA 1
ATOM 805 C C . ASP A 1 108 ? 16.406 16.391 -0.371 1 95.94 108 ASP A C 1
ATOM 807 O O . ASP A 1 108 ? 17.266 15.555 -0.628 1 95.94 108 ASP A O 1
ATOM 811 N N . GLY A 1 109 ? 15.148 16.109 -0.415 1 95.81 109 GLY A N 1
ATOM 812 C CA . GLY A 1 109 ? 14.711 14.875 -1.059 1 95.81 109 GLY A CA 1
ATOM 813 C C . GLY A 1 109 ? 14.242 13.82 -0.075 1 95.81 109 GLY A C 1
ATOM 814 O O . GLY A 1 109 ? 13.844 12.727 -0.475 1 95.81 109 GLY A O 1
ATOM 815 N N . GLU A 1 110 ? 14.266 14.094 1.182 1 96.94 110 GLU A N 1
ATOM 816 C CA . GLU A 1 110 ? 13.789 13.086 2.125 1 96.94 110 GLU A CA 1
ATOM 817 C C . GLU A 1 110 ? 12.266 13.016 2.135 1 96.94 110 GLU A C 1
ATOM 819 O O . GLU A 1 110 ? 11.594 14.039 2.271 1 96.94 110 GLU A O 1
ATOM 824 N N . VAL A 1 111 ? 11.812 11.828 1.996 1 97.12 111 VAL A N 1
ATOM 825 C CA . VAL A 1 111 ? 10.375 11.609 1.965 1 97.12 111 VAL A CA 1
ATOM 826 C C . VAL A 1 111 ? 9.797 11.758 3.371 1 97.12 111 VAL A C 1
ATOM 828 O O . VAL A 1 111 ? 10.383 11.281 4.344 1 97.12 111 VAL A O 1
ATOM 831 N N . LEU A 1 112 ? 8.656 12.406 3.438 1 98.5 112 LEU A N 1
ATOM 832 C CA . LEU A 1 112 ? 7.887 12.555 4.668 1 98.5 112 LEU A CA 1
ATOM 833 C C . LEU A 1 112 ? 6.59 11.758 4.605 1 98.5 112 LEU A C 1
ATOM 835 O O . LEU A 1 112 ? 6 11.609 3.533 1 98.5 112 LEU A O 1
ATOM 839 N N . TYR A 1 113 ? 6.215 11.32 5.758 1 98.69 113 TYR A N 1
ATOM 840 C CA . TYR A 1 113 ? 4.996 10.523 5.824 1 98.69 113 TYR A CA 1
ATOM 841 C C . TYR A 1 113 ? 3.959 11.18 6.727 1 98.69 113 TYR A C 1
ATOM 843 O O . TYR A 1 113 ? 4.258 12.164 7.41 1 98.69 113 TYR A O 1
ATOM 851 N N . ILE A 1 114 ? 2.75 10.688 6.699 1 98.75 114 ILE A N 1
ATOM 852 C CA . ILE A 1 114 ? 1.611 11.258 7.414 1 98.75 114 ILE A CA 1
ATOM 853 C C . ILE A 1 114 ? 1.444 10.555 8.758 1 98.75 114 ILE A C 1
ATOM 855 O O . ILE A 1 114 ? 1.17 9.352 8.805 1 98.75 114 ILE A O 1
ATOM 859 N N . GLY A 1 115 ? 1.591 11.273 9.805 1 98.81 115 GLY A N 1
ATOM 860 C CA . GLY A 1 115 ? 1.428 10.719 11.141 1 98.81 115 GLY A CA 1
ATOM 861 C C . GLY A 1 115 ? 0.421 11.477 11.977 1 98.81 115 GLY A C 1
ATOM 862 O O . GLY A 1 115 ? -0.004 12.578 11.609 1 98.81 115 GLY A O 1
ATOM 863 N N . ARG A 1 116 ? 0.097 10.867 13.07 1 98.81 116 ARG A N 1
ATOM 864 C CA . ARG A 1 116 ? -0.755 11.562 14.023 1 98.81 116 ARG A CA 1
ATOM 865 C C . ARG A 1 116 ? -0.484 11.094 15.445 1 98.81 116 ARG A C 1
ATOM 867 O O . ARG A 1 116 ? 0.165 10.07 15.656 1 98.81 116 ARG A O 1
ATOM 874 N N . THR A 1 117 ? -0.882 11.852 16.312 1 98.62 117 THR A N 1
ATOM 875 C CA . THR A 1 117 ? -0.741 11.555 17.734 1 98.62 117 THR A CA 1
ATOM 876 C C . THR A 1 117 ? -1.765 12.336 18.562 1 98.62 117 THR A C 1
ATOM 878 O O . THR A 1 117 ? -2.367 13.289 18.062 1 98.62 117 THR A O 1
ATOM 881 N N . LEU A 1 118 ? -2.02 11.828 19.766 1 98.12 118 LEU A N 1
ATOM 882 C CA . LEU A 1 118 ? -2.834 12.555 20.734 1 98.12 118 LEU A CA 1
ATOM 883 C C . LEU A 1 118 ? -1.996 13.586 21.484 1 98.12 118 LEU A C 1
ATOM 885 O O . LEU A 1 118 ? -0.931 13.258 22.016 1 98.12 118 LEU A O 1
ATOM 889 N N . HIS A 1 119 ? -2.41 14.781 21.422 1 97.88 119 HIS A N 1
ATOM 890 C CA . HIS A 1 119 ? -1.758 15.867 22.156 1 97.88 119 HIS A CA 1
ATOM 891 C C . HIS A 1 119 ? -2.783 16.781 22.812 1 97.88 119 HIS A C 1
ATOM 893 O O . HIS A 1 119 ? -3.605 17.391 22.125 1 97.88 119 HIS A O 1
ATOM 899 N N . GLU A 1 120 ? -2.764 16.781 24.156 1 96.44 120 GLU A N 1
ATOM 900 C CA . GLU A 1 120 ? -3.639 17.656 24.938 1 96.44 120 GLU A CA 1
ATOM 901 C C . GLU A 1 120 ? -5.098 17.484 24.516 1 96.44 120 GLU A C 1
ATOM 903 O O . GLU A 1 120 ? -5.785 18.484 24.25 1 96.44 120 GLU A O 1
ATOM 908 N N . GLY A 1 121 ? -5.457 16.266 24.344 1 95.5 121 GLY A N 1
ATOM 909 C CA . GLY A 1 121 ? -6.855 15.945 24.094 1 95.5 121 GLY A CA 1
ATOM 910 C C . GLY A 1 121 ? -7.242 16.047 22.641 1 95.5 121 GLY A C 1
ATOM 911 O O . GLY A 1 121 ? -8.406 15.828 22.281 1 95.5 121 GLY A O 1
ATOM 912 N N . THR A 1 122 ? -6.289 16.375 21.812 1 96.25 122 THR A N 1
ATOM 913 C CA . THR A 1 122 ? -6.547 16.469 20.375 1 96.25 122 THR A CA 1
ATOM 914 C C . THR A 1 122 ? -5.805 15.383 19.625 1 96.25 122 THR A C 1
ATOM 916 O O . THR A 1 122 ? -4.645 15.086 19.922 1 96.25 122 THR A O 1
ATOM 919 N N . LEU A 1 123 ? -6.508 14.703 18.75 1 98.31 123 LEU A N 1
ATOM 920 C CA . LEU A 1 123 ? -5.855 13.828 17.781 1 98.31 123 LEU A CA 1
ATOM 921 C C . LEU A 1 123 ? -5.422 14.609 16.547 1 98.31 123 LEU A C 1
ATOM 923 O O . LEU A 1 123 ? -6.262 15.008 15.742 1 98.31 123 LEU A O 1
ATOM 927 N N . THR A 1 124 ? -4.148 14.836 16.469 1 98.12 124 THR A N 1
ATOM 928 C CA . THR A 1 124 ? -3.682 15.805 15.492 1 98.12 124 THR A CA 1
ATOM 929 C C . THR A 1 124 ? -2.715 15.156 14.508 1 98.12 124 THR A C 1
ATOM 931 O O . THR A 1 124 ? -2.1 14.133 14.82 1 98.12 124 THR A O 1
ATOM 934 N N . ILE A 1 125 ? -2.594 15.797 13.352 1 98.75 125 ILE A N 1
ATOM 935 C CA . ILE A 1 125 ? -1.833 15.266 12.219 1 98.75 125 ILE A CA 1
ATOM 936 C C . ILE A 1 125 ? -0.53 16.047 12.062 1 98.75 125 ILE A C 1
ATOM 938 O O . ILE A 1 125 ? -0.491 17.25 12.305 1 98.75 125 ILE A O 1
ATOM 942 N N . GLY A 1 126 ? 0.477 15.32 11.633 1 98.75 126 GLY A N 1
ATOM 943 C CA . GLY A 1 126 ? 1.745 15.961 11.32 1 98.75 126 GLY A CA 1
ATOM 944 C C . GLY A 1 126 ? 2.59 15.172 10.344 1 98.75 126 GLY A C 1
ATOM 945 O O . GLY A 1 126 ? 2.057 14.438 9.508 1 98.75 126 GLY A O 1
ATOM 946 N N . LYS A 1 127 ? 3.908 15.484 10.391 1 98.88 127 LYS A N 1
ATOM 947 C CA . LYS A 1 127 ? 4.836 14.852 9.461 1 98.88 127 LYS A CA 1
ATOM 948 C C . LYS A 1 127 ? 5.777 13.898 10.188 1 98.88 127 LYS A C 1
ATOM 950 O O . LYS A 1 127 ? 6.461 14.297 11.133 1 98.88 127 LYS A O 1
ATOM 955 N N . VAL A 1 128 ? 5.781 12.641 9.773 1 98.81 128 VAL A N 1
ATOM 956 C CA . VAL A 1 128 ? 6.828 11.727 10.219 1 98.81 128 VAL A CA 1
ATOM 957 C C . VAL A 1 128 ? 8.102 11.977 9.414 1 98.81 128 VAL A C 1
ATOM 959 O O . VAL A 1 128 ? 8.078 11.969 8.18 1 98.81 128 VAL A O 1
ATOM 962 N N . HIS A 1 129 ? 9.086 12.289 10.141 1 98.56 129 HIS A N 1
ATOM 963 C CA . HIS A 1 129 ? 10.414 12.523 9.586 1 98.56 129 HIS A CA 1
ATOM 964 C C . HIS A 1 129 ? 11.359 11.383 9.922 1 98.56 129 HIS A C 1
ATOM 966 O O . HIS A 1 129 ? 12.055 11.422 10.945 1 98.56 129 HIS A O 1
ATOM 972 N N . PRO A 1 130 ? 11.531 10.445 8.945 1 98 130 PRO A N 1
ATOM 973 C CA . PRO A 1 130 ? 12.211 9.188 9.289 1 98 130 PRO A CA 1
ATOM 974 C C . PRO A 1 130 ? 13.641 9.414 9.797 1 98 130 PRO A C 1
ATOM 976 O O . PRO A 1 130 ? 14.023 8.852 10.828 1 98 130 PRO A O 1
ATOM 979 N N . SER A 1 131 ? 14.375 10.195 9.195 1 98.19 131 SER A N 1
ATOM 980 C CA . SER A 1 131 ? 15.766 10.383 9.594 1 98.19 131 SER A CA 1
ATOM 981 C C . SER A 1 131 ? 15.859 11.031 10.969 1 98.19 131 SER A C 1
ATOM 983 O O . SER A 1 131 ? 16.859 10.875 11.672 1 98.19 131 SER A O 1
ATOM 985 N N . HIS A 1 132 ? 14.844 11.828 11.352 1 98.38 132 HIS A N 1
ATOM 986 C CA . HIS A 1 132 ? 14.828 12.453 12.664 1 98.38 132 HIS A CA 1
ATOM 987 C C . HIS A 1 132 ? 14.297 11.5 13.727 1 98.38 132 HIS A C 1
ATOM 989 O O . HIS A 1 132 ? 14.477 11.727 14.922 1 98.38 132 HIS A O 1
ATOM 995 N N . GLY A 1 133 ? 13.586 10.438 13.312 1 98.62 133 GLY A N 1
ATOM 996 C CA . GLY A 1 133 ? 13.07 9.43 14.227 1 98.62 133 GLY A CA 1
ATOM 997 C C . GLY A 1 133 ? 11.836 9.891 14.977 1 98.62 133 GLY A C 1
ATOM 998 O O . GLY A 1 133 ? 11.578 9.438 16.094 1 98.62 133 GLY A O 1
ATOM 999 N N . VAL A 1 134 ? 11.102 10.867 14.359 1 98.75 134 VAL A N 1
ATOM 1000 C CA . VAL A 1 134 ? 10 11.414 15.148 1 98.75 134 VAL A CA 1
ATOM 1001 C C . VAL A 1 134 ? 8.859 11.828 14.219 1 98.75 134 VAL A C 1
ATOM 1003 O O . VAL A 1 134 ? 9.039 11.922 13 1 98.75 134 VAL A O 1
ATOM 1006 N N . LEU A 1 135 ? 7.703 12.023 14.859 1 98.88 135 LEU A N 1
ATOM 1007 C CA . LEU A 1 135 ? 6.586 12.789 14.312 1 98.88 135 LEU A CA 1
ATOM 1008 C C . LEU A 1 135 ? 6.629 14.234 14.789 1 98.88 135 LEU A C 1
ATOM 1010 O O . LEU A 1 135 ? 6.75 14.492 15.992 1 98.88 135 LEU A O 1
ATOM 1014 N N . TYR A 1 136 ? 6.543 15.133 13.867 1 98.88 136 TYR A N 1
ATOM 1015 C CA . TYR A 1 136 ? 6.348 16.547 14.211 1 98.88 136 TYR A CA 1
ATOM 1016 C C . TYR A 1 136 ? 4.895 16.953 14.008 1 98.88 136 TYR A C 1
ATOM 1018 O O . TYR A 1 136 ? 4.32 16.719 12.938 1 98.88 136 TYR A O 1
ATOM 1026 N N . ILE A 1 137 ? 4.348 17.578 15.023 1 98.81 137 ILE A N 1
ATOM 1027 C CA . ILE A 1 137 ? 3.012 18.156 14.875 1 98.81 137 ILE A CA 1
ATOM 1028 C C . ILE A 1 137 ? 3.066 19.656 15.086 1 98.81 137 ILE A C 1
ATOM 1030 O O . ILE A 1 137 ? 4 20.172 15.703 1 98.81 137 ILE A O 1
ATOM 1034 N N . ALA A 1 138 ? 2.086 20.312 14.508 1 98.5 138 ALA A N 1
ATOM 1035 C CA . ALA A 1 138 ? 1.885 21.734 14.75 1 98.5 138 ALA A CA 1
ATOM 1036 C C . ALA A 1 138 ? 0.838 21.953 15.836 1 98.5 138 ALA A C 1
ATOM 1038 O O . ALA A 1 138 ? -0.314 21.547 15.695 1 98.5 138 ALA A O 1
ATOM 1039 N N . TYR A 1 139 ? 1.233 22.609 16.922 1 97.25 139 TYR A N 1
ATOM 1040 C CA . TYR A 1 139 ? 0.304 22.859 18.016 1 97.25 139 TYR A CA 1
ATOM 1041 C C . TYR A 1 139 ? 0.749 24.062 18.828 1 97.25 139 TYR A C 1
ATOM 1043 O O . TYR A 1 139 ? 1.905 24.141 19.25 1 97.25 139 TYR A O 1
ATOM 1051 N N . GLY A 1 140 ? -0.219 24.906 18.984 1 95.94 140 GLY A N 1
ATOM 1052 C CA . GLY A 1 140 ? 0.044 26.047 19.828 1 95.94 140 GLY A CA 1
ATOM 1053 C C . GLY A 1 140 ? 1.168 26.938 19.312 1 95.94 140 GLY A C 1
ATOM 1054 O O . GLY A 1 140 ? 1.948 27.469 20.109 1 95.94 140 GLY A O 1
ATOM 1055 N N . GLY A 1 141 ? 1.32 26.984 18.156 1 97.44 141 GLY A N 1
ATOM 1056 C CA . GLY A 1 141 ? 2.328 27.844 17.562 1 97.44 141 GLY A CA 1
ATOM 1057 C C . GLY A 1 141 ? 3.701 27.203 17.5 1 97.44 141 GLY A C 1
ATOM 1058 O O . GLY A 1 141 ? 4.668 27.844 17.062 1 97.44 141 GLY A O 1
ATOM 1059 N N . GLN A 1 142 ? 3.775 25.953 17.875 1 98.12 142 GLN A N 1
ATOM 1060 C CA . GLN A 1 142 ? 5.066 25.281 17.953 1 98.12 142 GLN A CA 1
ATOM 1061 C C . GLN A 1 142 ? 5.047 23.984 17.156 1 98.12 142 GLN A C 1
ATOM 1063 O O . GLN A 1 142 ? 3.98 23.438 16.859 1 98.12 142 GLN A O 1
ATOM 1068 N N . GLU A 1 143 ? 6.223 23.594 16.75 1 98.56 143 GLU A N 1
ATOM 1069 C CA . GLU A 1 143 ? 6.469 22.234 16.281 1 98.56 143 GLU A CA 1
ATOM 1070 C C . GLU A 1 143 ? 6.875 21.312 17.422 1 98.56 143 GLU A C 1
ATOM 1072 O O . GLU A 1 143 ? 7.887 21.547 18.078 1 98.56 143 GLU A O 1
ATOM 1077 N N . ILE A 1 144 ? 6.082 20.328 17.688 1 98.69 144 ILE A N 1
ATOM 1078 C CA . ILE A 1 144 ? 6.312 19.422 18.797 1 98.69 144 ILE A CA 1
ATOM 1079 C C . ILE A 1 144 ? 6.617 18.016 18.25 1 98.69 144 ILE A C 1
ATOM 1081 O O . ILE A 1 144 ? 5.945 17.547 17.344 1 98.69 144 ILE A O 1
ATOM 1085 N N . SER A 1 145 ? 7.637 17.391 18.797 1 98.69 145 SER A N 1
ATOM 1086 C CA . SER A 1 145 ? 8.07 16.094 18.281 1 98.69 145 SER A CA 1
ATOM 1087 C C . SER A 1 145 ? 7.621 14.961 19.203 1 98.69 145 SER A C 1
ATOM 1089 O O . SER A 1 145 ? 7.641 15.102 20.422 1 98.69 145 SER A O 1
ATOM 1091 N N . TYR A 1 146 ? 7.215 13.867 18.656 1 98.75 146 TYR A N 1
ATOM 1092 C CA . TYR A 1 146 ? 6.836 12.633 19.344 1 98.75 146 TYR A CA 1
ATOM 1093 C C . TYR A 1 146 ? 7.586 11.438 18.766 1 98.75 146 TYR A C 1
ATOM 1095 O O . TYR A 1 146 ? 7.523 11.18 17.562 1 98.75 146 TYR A O 1
ATOM 1103 N N . PRO A 1 147 ? 8.281 10.648 19.562 1 98.44 147 PRO A N 1
ATOM 1104 C CA . PRO A 1 147 ? 8.969 9.469 19.047 1 98.44 147 PRO A CA 1
ATOM 1105 C C . PRO A 1 147 ? 8.016 8.312 18.75 1 98.44 147 PRO A C 1
ATOM 1107 O O . PRO A 1 147 ? 8.375 7.375 18.031 1 98.44 147 PRO A O 1
ATOM 1110 N N . ASN A 1 148 ? 6.859 8.266 19.469 1 98.56 148 ASN A N 1
ATOM 1111 C CA . ASN A 1 148 ? 5.797 7.297 19.219 1 98.56 148 ASN A CA 1
ATOM 1112 C C . ASN A 1 148 ? 4.617 7.945 18.484 1 98.56 148 ASN A C 1
ATOM 1114 O O . ASN A 1 148 ? 4.211 9.055 18.828 1 98.56 148 ASN A O 1
ATOM 1118 N N . TYR A 1 149 ? 4.125 7.336 17.484 1 98.75 149 TYR A N 1
ATOM 1119 C CA . TYR A 1 149 ? 3.082 7.918 16.641 1 98.75 149 TYR A CA 1
ATOM 1120 C C . TYR A 1 149 ? 2.318 6.836 15.891 1 98.75 149 TYR A C 1
ATOM 1122 O O . TYR A 1 149 ? 2.686 5.66 15.945 1 98.75 149 TYR A O 1
ATOM 1130 N N . GLU A 1 150 ? 1.287 7.211 15.312 1 98.75 150 GLU A N 1
ATOM 1131 C CA . GLU A 1 150 ? 0.63 6.406 14.289 1 98.75 150 GLU A CA 1
ATOM 1132 C C . GLU A 1 150 ? 0.938 6.941 12.891 1 98.75 150 GLU A C 1
ATOM 1134 O O . GLU A 1 150 ? 1.132 8.148 12.711 1 98.75 150 GLU A O 1
ATOM 1139 N N . ILE A 1 151 ? 1.015 6.051 11.938 1 98.62 151 ILE A N 1
ATOM 1140 C CA . ILE A 1 151 ? 1.284 6.418 10.555 1 98.62 151 ILE A CA 1
ATOM 1141 C C . ILE A 1 151 ? 0.147 5.93 9.664 1 98.62 151 ILE A C 1
ATOM 1143 O O . ILE A 1 151 ? -0.364 4.82 9.844 1 98.62 151 ILE A O 1
ATOM 1147 N N . LEU A 1 152 ? -0.258 6.777 8.695 1 98.31 152 LEU A N 1
ATOM 1148 C CA . LEU A 1 152 ? -1.307 6.398 7.75 1 98.31 152 LEU A CA 1
ATOM 1149 C C . LEU A 1 152 ? -0.777 5.418 6.715 1 98.31 152 LEU A C 1
ATOM 1151 O O . LEU A 1 152 ? 0.21 5.699 6.031 1 98.31 152 LEU A O 1
ATOM 1155 N N . VAL A 1 153 ? -1.456 4.25 6.625 1 96.88 153 VAL A N 1
ATOM 1156 C CA . VAL A 1 153 ? -1.006 3.217 5.699 1 96.88 153 VAL A CA 1
ATOM 1157 C C . VAL A 1 153 ? -2.188 2.709 4.879 1 96.88 153 VAL A C 1
ATOM 1159 O O . VAL A 1 153 ? -3.344 2.879 5.27 1 96.88 153 VAL A O 1
ATOM 1162 N N . LEU A 1 154 ? -1.819 2.225 3.734 1 93.31 154 LEU A N 1
ATOM 1163 C CA . LEU A 1 154 ? -2.756 1.435 2.941 1 93.31 154 LEU A CA 1
ATOM 1164 C C . LEU A 1 154 ? -2.812 -0.004 3.443 1 93.31 154 LEU A C 1
ATOM 1166 O O . LEU A 1 154 ? -1.783 -0.677 3.531 1 93.31 154 LEU A O 1
ATOM 1170 N N . LYS A 1 155 ? -4.02 -0.429 3.797 1 92.56 155 LYS A N 1
ATOM 1171 C CA . LYS A 1 155 ? -4.145 -1.784 4.324 1 92.56 155 LYS A CA 1
ATOM 1172 C C . LYS A 1 155 ? -3.746 -2.82 3.277 1 92.56 155 LYS A C 1
ATOM 1174 O O . LYS A 1 155 ? -2.885 -3.666 3.531 1 92.56 155 LYS A O 1
ATOM 1179 N N . SER A 1 156 ? -4.32 -2.766 2.17 1 89.5 156 SER A N 1
ATOM 1180 C CA . SER A 1 156 ? -3.984 -3.652 1.059 1 89.5 156 SER A CA 1
ATOM 1181 C C . SER A 1 156 ? -4.203 -2.961 -0.283 1 89.5 156 SER A C 1
ATOM 1183 O O . SER A 1 156 ? -4.973 -2.002 -0.376 1 89.5 156 SER A O 1
ATOM 1185 N N . VAL A 1 157 ? -3.426 -3.453 -1.199 1 82.12 157 VAL A N 1
ATOM 1186 C CA . VAL A 1 157 ? -3.584 -2.975 -2.568 1 82.12 157 VAL A CA 1
ATOM 1187 C C . VAL A 1 157 ? -4.609 -3.836 -3.303 1 82.12 157 VAL A C 1
ATOM 1189 O O . VAL A 1 157 ? -4.457 -5.059 -3.383 1 82.12 157 VAL A O 1
ATOM 1192 N N . THR A 1 158 ? -5.637 -3.127 -3.742 1 76.62 158 THR A N 1
ATOM 1193 C CA . THR A 1 158 ? -6.715 -3.842 -4.418 1 76.62 158 THR A CA 1
ATOM 1194 C C . THR A 1 158 ? -6.816 -3.412 -5.879 1 76.62 158 THR A C 1
ATOM 1196 O O . THR A 1 158 ? -6.48 -2.277 -6.223 1 76.62 158 THR A O 1
ATOM 1199 N N . PHE A 1 159 ? -7.199 -4.543 -6.703 1 73.5 159 PHE A N 1
ATOM 1200 C CA . PHE A 1 159 ? -7.355 -4.254 -8.125 1 73.5 159 PHE A CA 1
ATOM 1201 C C . PHE A 1 159 ? -8.781 -4.527 -8.586 1 73.5 159 PHE A C 1
ATOM 1203 O O . PHE A 1 159 ? -9.477 -5.367 -8.008 1 73.5 159 PHE A O 1
ATOM 1210 N N . MET B 1 1 ? -22.297 3.684 -4.797 1 23 1 MET B N 1
ATOM 1211 C CA . MET B 1 1 ? -21.078 3.146 -5.387 1 23 1 MET B CA 1
ATOM 1212 C C . MET B 1 1 ? -20.281 4.246 -6.082 1 23 1 MET B C 1
ATOM 1214 O O . MET B 1 1 ? -20.766 4.859 -7.035 1 23 1 MET B O 1
ATOM 1218 N N . ALA B 1 2 ? -19.656 5.02 -5.277 1 29.72 2 ALA B N 1
ATOM 1219 C CA . ALA B 1 2 ? -19.078 6.234 -5.855 1 29.72 2 ALA B CA 1
ATOM 1220 C C . ALA B 1 2 ? -18.344 5.926 -7.152 1 29.72 2 ALA B C 1
ATOM 1222 O O . ALA B 1 2 ? -17.562 4.973 -7.215 1 29.72 2 ALA B O 1
ATOM 1223 N N . ASP B 1 3 ? -18.922 6.172 -8.258 1 34.03 3 ASP B N 1
ATOM 1224 C CA . ASP B 1 3 ? -18.328 6.141 -9.586 1 34.03 3 ASP B CA 1
ATOM 1225 C C . ASP B 1 3 ? -16.938 6.742 -9.578 1 34.03 3 ASP B C 1
ATOM 1227 O O . ASP B 1 3 ? -16.766 7.953 -9.43 1 34.03 3 ASP B O 1
ATOM 1231 N N . CYS B 1 4 ? -16.016 6.113 -8.961 1 40.34 4 CYS B N 1
ATOM 1232 C CA . CYS B 1 4 ? -14.664 6.578 -9.227 1 40.34 4 CYS B CA 1
ATOM 1233 C C . CYS B 1 4 ? -14.477 6.898 -10.711 1 40.34 4 CYS B C 1
ATOM 1235 O O . CYS B 1 4 ? -14.516 6 -11.555 1 40.34 4 CYS B O 1
ATOM 1237 N N . GLY B 1 5 ? -15.141 7.797 -11.234 1 37.34 5 GLY B N 1
ATOM 1238 C CA . GLY B 1 5 ? -14.93 8.156 -12.625 1 37.34 5 GLY B CA 1
ATOM 1239 C C . GLY B 1 5 ? -13.508 7.922 -13.102 1 37.34 5 GLY B C 1
ATOM 1240 O O . GLY B 1 5 ? -12.602 7.707 -12.289 1 37.34 5 GLY B O 1
ATOM 1241 N N . PRO B 1 6 ? -13.281 7.754 -14.484 1 39.16 6 PRO B N 1
ATOM 1242 C CA . PRO B 1 6 ? -12.016 7.52 -15.172 1 39.16 6 PRO B CA 1
ATOM 1243 C C . PRO B 1 6 ? -10.891 8.414 -14.664 1 39.16 6 PRO B C 1
ATOM 1245 O O . PRO B 1 6 ? -9.945 8.711 -15.398 1 39.16 6 PRO B O 1
ATOM 1248 N N . THR B 1 7 ? -10.859 8.875 -13.531 1 39.94 7 THR B N 1
ATOM 1249 C CA . THR B 1 7 ? -9.656 9.672 -13.289 1 39.94 7 THR B CA 1
ATOM 1250 C C . THR B 1 7 ? -8.406 8.82 -13.445 1 39.94 7 THR B C 1
ATOM 1252 O O . THR B 1 7 ? -8.43 7.609 -13.211 1 39.94 7 THR B O 1
ATOM 1255 N N . GLN B 1 8 ? -7.477 9.234 -14.383 1 41.84 8 GLN B N 1
ATOM 1256 C CA . GLN B 1 8 ? -6.18 8.742 -14.836 1 41.84 8 GLN B CA 1
ATOM 1257 C C . GLN B 1 8 ? -5.324 8.281 -13.656 1 41.84 8 GLN B C 1
ATOM 1259 O O . GLN B 1 8 ? -4.371 8.961 -13.273 1 41.84 8 GLN B O 1
ATOM 1264 N N . TYR B 1 9 ? -5.906 7.91 -12.555 1 46.47 9 TYR B N 1
ATOM 1265 C CA . TYR B 1 9 ? -5.035 7.68 -11.406 1 46.47 9 TYR B CA 1
ATOM 1266 C C . TYR B 1 9 ? -4.367 6.309 -11.5 1 46.47 9 TYR B C 1
ATOM 1268 O O . TYR B 1 9 ? -4.949 5.367 -12.039 1 46.47 9 TYR B O 1
ATOM 1276 N N . LYS B 1 10 ? -2.996 6.254 -11.602 1 50.16 10 LYS B N 1
ATOM 1277 C CA . LYS B 1 10 ? -2.119 5.105 -11.82 1 50.16 10 LYS B CA 1
ATOM 1278 C C . LYS B 1 10 ? -2.084 4.199 -10.594 1 50.16 10 LYS B C 1
ATOM 1280 O O . LYS B 1 10 ? -1.855 4.664 -9.477 1 50.16 10 LYS B O 1
ATOM 1285 N N . SER B 1 11 ? -2.65 2.961 -10.625 1 64.25 11 SER B N 1
ATOM 1286 C CA . SER B 1 11 ? -2.521 1.923 -9.609 1 64.25 11 SER B CA 1
ATOM 1287 C C . SER B 1 11 ? -1.067 1.495 -9.438 1 64.25 11 SER B C 1
ATOM 1289 O O . SER B 1 11 ? -0.26 1.636 -10.359 1 64.25 11 SER B O 1
ATOM 1291 N N . ALA B 1 12 ? -0.604 1.21 -8.281 1 70.75 12 ALA B N 1
ATOM 1292 C CA . ALA B 1 12 ? 0.736 0.718 -7.965 1 70.75 12 ALA B CA 1
ATOM 1293 C C . ALA B 1 12 ? 1.088 -0.496 -8.82 1 70.75 12 ALA B C 1
ATOM 1295 O O . ALA B 1 12 ? 2.248 -0.682 -9.195 1 70.75 12 ALA B O 1
ATOM 1296 N N . ALA B 1 13 ? 0.108 -1.298 -9.195 1 82.12 13 ALA B N 1
ATOM 1297 C CA . ALA B 1 13 ? 0.259 -2.486 -10.031 1 82.12 13 ALA B CA 1
ATOM 1298 C C . ALA B 1 13 ? -1.05 -2.83 -10.742 1 82.12 13 ALA B C 1
ATOM 1300 O O . ALA B 1 13 ? -2.104 -2.283 -10.406 1 82.12 13 ALA B O 1
ATOM 1301 N N . GLU B 1 14 ? -0.83 -3.678 -11.797 1 88 14 GLU B N 1
ATOM 1302 C CA . GLU B 1 14 ? -1.992 -4.074 -12.586 1 88 14 GLU B CA 1
ATOM 1303 C C . GLU B 1 14 ? -1.891 -5.531 -13.031 1 88 14 GLU B C 1
ATOM 1305 O O . GLU B 1 14 ? -0.791 -6.043 -13.25 1 88 14 GLU B O 1
ATOM 1310 N N . TRP B 1 15 ? -3.074 -6.16 -13.203 1 92.88 15 TRP B N 1
ATOM 1311 C CA . TRP B 1 15 ? -3.131 -7.492 -13.789 1 92.88 15 TRP B CA 1
ATOM 1312 C C . TRP B 1 15 ? -3.365 -7.41 -15.297 1 92.88 15 TRP B C 1
ATOM 1314 O O . TRP B 1 15 ? -4.355 -6.828 -15.75 1 92.88 15 TRP B O 1
ATOM 1324 N N . VAL B 1 16 ? -2.508 -7.992 -16.047 1 94.81 16 VAL B N 1
ATOM 1325 C CA . VAL B 1 16 ? -2.566 -7.922 -17.5 1 94.81 16 VAL B CA 1
ATOM 1326 C C . VAL B 1 16 ? -2.76 -9.32 -18.078 1 94.81 16 VAL B C 1
ATOM 1328 O O . VAL B 1 16 ? -2.027 -10.25 -17.734 1 94.81 16 VAL B O 1
ATOM 1331 N N . TYR B 1 17 ? -3.725 -9.453 -19.016 1 96.88 17 TYR B N 1
ATOM 1332 C CA . TYR B 1 17 ? -3.959 -10.734 -19.672 1 96.88 17 TYR B CA 1
ATOM 1333 C C . TYR B 1 17 ? -2.805 -11.094 -20.594 1 96.88 17 TYR B C 1
ATOM 1335 O O . TYR B 1 17 ? -2.285 -10.242 -21.312 1 96.88 17 TYR B O 1
ATOM 1343 N N . ALA B 1 18 ? -2.416 -12.367 -20.562 1 97.94 18 ALA B N 1
ATOM 1344 C CA . ALA B 1 18 ? -1.404 -12.953 -21.438 1 97.94 18 ALA B CA 1
ATOM 1345 C C . ALA B 1 18 ? -1.645 -14.445 -21.625 1 97.94 18 ALA B C 1
ATOM 1347 O O . ALA B 1 18 ? -2.609 -15 -21.094 1 97.94 18 ALA B O 1
ATOM 1348 N N . GLU B 1 19 ? -0.88 -15.016 -22.531 1 97.75 19 GLU B N 1
ATOM 1349 C CA . GLU B 1 19 ? -1.036 -16.438 -22.781 1 97.75 19 GLU B CA 1
ATOM 1350 C C . GLU B 1 19 ? 0.246 -17.047 -23.344 1 97.75 19 GLU B C 1
ATOM 1352 O O . GLU B 1 19 ? 1.133 -16.328 -23.797 1 97.75 19 GLU B O 1
ATOM 1357 N N . GLY B 1 20 ? 0.393 -18.406 -23.203 1 96.88 20 GLY B N 1
ATOM 1358 C CA . GLY B 1 20 ? 1.418 -19.172 -23.906 1 96.88 20 GLY B CA 1
ATOM 1359 C C . GLY B 1 20 ? 2.826 -18.797 -23.484 1 96.88 20 GLY B C 1
ATOM 1360 O O . GLY B 1 20 ? 3.734 -18.734 -24.312 1 96.88 20 GLY B O 1
ATOM 1361 N N . GLY B 1 21 ? 2.908 -18.453 -22.359 1 97.31 21 GLY B N 1
ATOM 1362 C CA . GLY B 1 21 ? 4.238 -18.172 -21.844 1 97.31 21 GLY B CA 1
ATOM 1363 C C . GLY B 1 21 ? 4.656 -16.719 -22.031 1 97.31 21 GLY B C 1
ATOM 1364 O O . GLY B 1 21 ? 5.758 -16.328 -21.641 1 97.31 21 GLY B O 1
ATOM 1365 N N . GLN B 1 22 ? 3.818 -15.953 -22.547 1 98 22 GLN B N 1
ATOM 1366 C CA . GLN B 1 22 ? 4.121 -14.539 -22.734 1 98 22 GLN B CA 1
ATOM 1367 C C . GLN B 1 22 ? 4.293 -13.828 -21.391 1 98 22 GLN B C 1
ATOM 1369 O O . GLN B 1 22 ? 3.533 -14.078 -20.453 1 98 22 GLN B O 1
ATOM 1374 N N . VAL B 1 23 ? 5.344 -13.016 -21.359 1 98.25 23 VAL B N 1
ATOM 1375 C CA . VAL B 1 23 ? 5.625 -12.18 -20.203 1 98.25 23 VAL B CA 1
ATOM 1376 C C . VAL B 1 23 ? 5.559 -10.703 -20.594 1 98.25 23 VAL B C 1
ATOM 1378 O O . VAL B 1 23 ? 6.461 -10.188 -21.25 1 98.25 23 VAL B O 1
ATOM 1381 N N . PRO B 1 24 ? 4.547 -10.016 -20.203 1 97 24 PRO B N 1
ATOM 1382 C CA . PRO B 1 24 ? 4.457 -8.586 -20.531 1 97 24 PRO B CA 1
ATOM 1383 C C . PRO B 1 24 ? 5.582 -7.766 -19.906 1 97 24 PRO B C 1
ATOM 1385 O O . PRO B 1 24 ? 6.152 -8.172 -18.891 1 97 24 PRO B O 1
ATOM 1388 N N . ASN B 1 25 ? 5.832 -6.598 -20.5 1 93.62 25 ASN B N 1
ATOM 1389 C CA . ASN B 1 25 ? 6.762 -5.656 -19.891 1 93.62 25 ASN B CA 1
ATOM 1390 C C . ASN B 1 25 ? 6.305 -5.242 -18.484 1 93.62 25 ASN B C 1
ATOM 1392 O O . ASN B 1 25 ? 5.121 -4.996 -18.266 1 93.62 25 ASN B O 1
ATOM 1396 N N . GLY B 1 26 ? 7.285 -5.23 -17.578 1 94.06 26 GLY B N 1
ATOM 1397 C CA . GLY B 1 26 ? 6.969 -4.789 -16.234 1 94.06 26 GLY B CA 1
ATOM 1398 C C . GLY B 1 26 ? 6.48 -5.914 -15.336 1 94.06 26 GLY B C 1
ATOM 1399 O O . GLY B 1 26 ? 6.102 -5.676 -14.188 1 94.06 26 GLY B O 1
ATOM 1400 N N . ALA B 1 27 ? 6.477 -7.121 -15.883 1 97.19 27 ALA B N 1
ATOM 1401 C CA . ALA B 1 27 ? 6.047 -8.258 -15.07 1 97.19 27 ALA B CA 1
ATOM 1402 C C . ALA B 1 27 ? 6.852 -8.352 -13.781 1 97.19 27 ALA B C 1
ATOM 1404 O O . ALA B 1 27 ? 8.07 -8.141 -13.781 1 97.19 27 ALA B O 1
ATOM 1405 N N . VAL B 1 28 ? 6.176 -8.648 -12.734 1 96.94 28 VAL B N 1
ATOM 1406 C CA . VAL B 1 28 ? 6.812 -8.703 -11.422 1 96.94 28 VAL B CA 1
ATOM 1407 C C . VAL B 1 28 ? 7.441 -10.078 -11.203 1 96.94 28 VAL B C 1
ATOM 1409 O O . VAL B 1 28 ? 6.734 -11.086 -11.109 1 96.94 28 VAL B O 1
ATOM 1412 N N . PRO B 1 29 ? 8.766 -10.133 -11.156 1 97.81 29 PRO B N 1
ATOM 1413 C CA . PRO B 1 29 ? 9.398 -11.406 -10.82 1 97.81 29 PRO B CA 1
ATOM 1414 C C . PRO B 1 29 ? 9.078 -11.867 -9.398 1 97.81 29 PRO B C 1
ATOM 1416 O O . PRO B 1 29 ? 9.008 -11.039 -8.477 1 97.81 29 PRO B O 1
ATOM 1419 N N . GLY B 1 30 ? 8.844 -13.18 -9.258 1 98.12 30 GLY B N 1
ATOM 1420 C CA . GLY B 1 30 ? 8.477 -13.68 -7.941 1 98.12 30 GLY B CA 1
ATOM 1421 C C . GLY B 1 30 ? 9.43 -14.742 -7.422 1 98.12 30 GLY B C 1
ATOM 1422 O O . GLY B 1 30 ? 9.43 -15.055 -6.23 1 98.12 30 GLY B O 1
ATOM 1423 N N . GLY B 1 31 ? 10.18 -15.266 -8.344 1 98.12 31 GLY B N 1
ATOM 1424 C CA . GLY B 1 31 ? 11.07 -16.344 -7.926 1 98.12 31 GLY B CA 1
ATOM 1425 C C . GLY B 1 31 ? 11.906 -16.906 -9.055 1 98.12 31 GLY B C 1
ATOM 1426 O O . GLY B 1 31 ? 12.133 -16.219 -10.062 1 98.12 31 GLY B O 1
ATOM 1427 N N . GLU B 1 32 ? 12.438 -18.062 -8.711 1 97.75 32 GLU B N 1
ATOM 1428 C CA . GLU B 1 32 ? 13.32 -18.75 -9.648 1 97.75 32 GLU B CA 1
ATOM 1429 C C . GLU B 1 32 ? 13.133 -20.266 -9.562 1 97.75 32 GLU B C 1
ATOM 1431 O O . GLU B 1 32 ? 13.008 -20.812 -8.469 1 97.75 32 GLU B O 1
ATOM 1436 N N . ASP B 1 33 ? 13.008 -20.844 -10.727 1 95 33 ASP B N 1
ATOM 1437 C CA . ASP B 1 33 ? 12.883 -22.281 -10.859 1 95 33 ASP B CA 1
ATOM 1438 C C . ASP B 1 33 ? 13.867 -22.828 -11.906 1 95 33 ASP B C 1
ATOM 1440 O O . ASP B 1 33 ? 13.719 -22.562 -13.102 1 95 33 ASP B O 1
ATOM 1444 N N . SER B 1 34 ? 14.828 -23.609 -11.43 1 92.69 34 SER B N 1
ATOM 1445 C CA . SER B 1 34 ? 15.82 -24.25 -12.297 1 92.69 34 SER B CA 1
ATOM 1446 C C . SER B 1 34 ? 16.5 -23.234 -13.195 1 92.69 34 SER B C 1
ATOM 1448 O O . SER B 1 34 ? 16.594 -23.422 -14.406 1 92.69 34 SER B O 1
ATOM 1450 N N . GLY B 1 35 ? 16.844 -22.109 -12.57 1 94.62 35 GLY B N 1
ATOM 1451 C CA . GLY B 1 35 ? 17.609 -21.094 -13.281 1 94.62 35 GLY B CA 1
ATOM 1452 C C . GLY B 1 35 ? 16.734 -20.141 -14.07 1 94.62 35 GLY B C 1
ATOM 1453 O O . GLY B 1 35 ? 17.234 -19.156 -14.641 1 94.62 35 GLY B O 1
ATOM 1454 N N . GLU B 1 36 ? 15.484 -20.438 -14.148 1 97.19 36 GLU B N 1
ATOM 1455 C CA . GLU B 1 36 ? 14.562 -19.578 -14.883 1 97.19 36 GLU B CA 1
ATOM 1456 C C . GLU B 1 36 ? 13.766 -18.688 -13.938 1 97.19 36 GLU B C 1
ATOM 1458 O O . GLU B 1 36 ? 13.258 -19.156 -12.914 1 97.19 36 GLU B O 1
ATOM 1463 N N . THR B 1 37 ? 13.727 -17.391 -14.328 1 98.38 37 THR B N 1
ATOM 1464 C CA . THR B 1 37 ? 12.883 -16.469 -13.562 1 98.38 37 THR B CA 1
ATOM 1465 C C . THR B 1 37 ? 11.406 -16.812 -13.758 1 98.38 37 THR B C 1
ATOM 1467 O O . THR B 1 37 ? 10.961 -17.016 -14.891 1 98.38 37 THR B O 1
ATOM 1470 N N . IL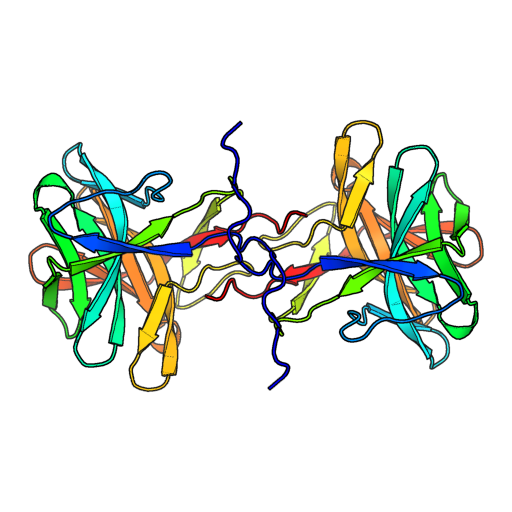E B 1 38 ? 10.711 -16.906 -12.672 1 98.62 38 ILE B N 1
ATOM 1471 C CA . ILE B 1 38 ? 9.266 -17.078 -12.734 1 98.62 38 ILE B CA 1
ATOM 1472 C C . ILE B 1 38 ? 8.57 -15.82 -12.227 1 98.62 38 ILE B C 1
ATOM 1474 O O . ILE B 1 38 ? 9.148 -15.055 -11.445 1 98.62 38 ILE B O 1
ATOM 1478 N N . TYR B 1 39 ? 7.359 -15.641 -12.688 1 98.81 39 TYR B N 1
ATOM 1479 C CA . TYR B 1 39 ? 6.688 -14.359 -12.484 1 98.81 39 TYR B CA 1
ATOM 1480 C C . TYR B 1 39 ? 5.367 -14.547 -11.742 1 98.81 39 TYR B C 1
ATOM 1482 O O . TYR B 1 39 ? 4.766 -15.625 -11.805 1 98.81 39 TYR B O 1
ATOM 1490 N N . VAL B 1 40 ? 4.957 -13.5 -11.023 1 98.75 40 VAL B N 1
ATOM 1491 C CA . VAL B 1 40 ? 3.668 -13.484 -10.336 1 98.75 40 VAL B CA 1
ATOM 1492 C C . VAL B 1 40 ? 2.537 -13.445 -11.367 1 98.75 40 VAL B C 1
ATOM 1494 O O . VAL B 1 40 ? 2.48 -12.547 -12.203 1 98.75 40 VAL B O 1
ATOM 1497 N N . ALA B 1 41 ? 1.676 -14.359 -11.242 1 98.75 41 ALA B N 1
ATOM 1498 C CA . ALA B 1 41 ? 0.522 -14.469 -12.125 1 98.75 41 ALA B CA 1
ATO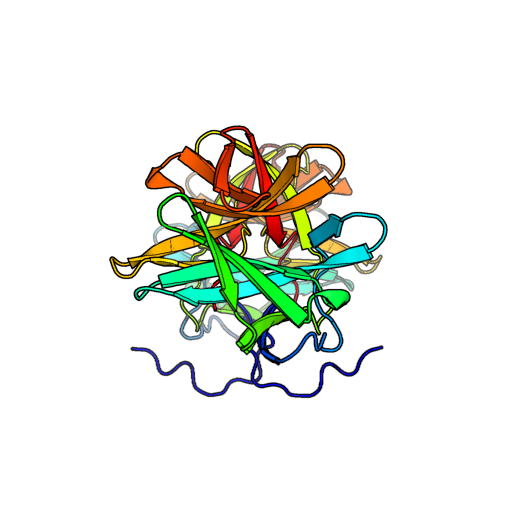M 1499 C C . ALA B 1 41 ? -0.682 -15.055 -11.398 1 98.75 41 ALA B C 1
ATOM 1501 O O . ALA B 1 41 ? -0.604 -15.352 -10.203 1 98.75 41 ALA B O 1
ATOM 1502 N N . ARG B 1 42 ? -1.817 -15.078 -12.102 1 98.56 42 ARG B N 1
ATOM 1503 C CA . ARG B 1 42 ? -3.008 -15.711 -11.539 1 98.56 42 ARG B CA 1
ATOM 1504 C C . ARG B 1 42 ? -3.887 -16.297 -12.641 1 98.56 42 ARG B C 1
ATOM 1506 O O . ARG B 1 42 ? -3.762 -15.922 -13.805 1 98.56 42 ARG B O 1
ATOM 1513 N N . ALA B 1 43 ? -4.609 -17.203 -12.25 1 98.69 43 ALA B N 1
ATOM 1514 C CA . ALA B 1 43 ? -5.527 -17.844 -13.188 1 98.69 43 ALA B CA 1
ATOM 1515 C C . ALA B 1 43 ? -6.871 -18.141 -12.523 1 98.69 43 ALA B C 1
ATOM 1517 O O . ALA B 1 43 ? -6.949 -18.281 -11.305 1 98.69 43 ALA B O 1
ATOM 1518 N N . HIS B 1 44 ? -7.867 -18.156 -13.422 1 98 44 HIS B N 1
ATOM 1519 C CA . HIS B 1 44 ? -9.211 -18.531 -12.984 1 98 44 HIS B CA 1
ATOM 1520 C C . HIS B 1 44 ? -9.383 -20.047 -12.961 1 98 44 HIS B C 1
ATOM 1522 O O . HIS B 1 44 ? -9.047 -20.734 -13.93 1 98 44 HIS B O 1
ATOM 1528 N N . HIS B 1 45 ? -9.836 -20.531 -11.812 1 98.12 45 HIS B N 1
ATOM 1529 C CA . HIS B 1 45 ? -10.07 -21.969 -11.672 1 98.12 45 HIS B CA 1
ATOM 1530 C C . HIS B 1 45 ? -11.164 -22.25 -10.648 1 98.12 45 HIS B C 1
ATOM 1532 O O . HIS B 1 45 ? -11.094 -21.797 -9.508 1 98.12 45 HIS B O 1
ATOM 1538 N N . GLY B 1 46 ? -12.219 -22.969 -11.062 1 95.94 46 GLY B N 1
ATOM 1539 C CA . GLY B 1 46 ? -13.273 -23.359 -10.141 1 95.94 46 GLY B CA 1
ATOM 1540 C C . GLY B 1 46 ? -13.992 -22.172 -9.523 1 95.94 46 GLY B C 1
ATOM 1541 O O . GLY B 1 46 ? -14.375 -22.203 -8.344 1 95.94 46 GLY B O 1
ATOM 1542 N N . GLY B 1 47 ? -14.031 -21.109 -10.125 1 96.62 47 GLY B N 1
ATOM 1543 C CA . GLY B 1 47 ? -14.68 -19.922 -9.609 1 96.62 47 GLY B CA 1
ATOM 1544 C C . GLY B 1 47 ? -13.742 -19.016 -8.844 1 96.62 47 GLY B C 1
ATOM 1545 O O . GLY B 1 47 ? -14.109 -17.906 -8.469 1 96.62 47 GLY B O 1
ATOM 1546 N N . ASP B 1 48 ? -12.562 -19.5 -8.656 1 97.81 48 ASP B N 1
ATOM 1547 C CA . ASP B 1 48 ? -11.562 -18.75 -7.902 1 97.81 48 ASP B CA 1
ATOM 1548 C C . ASP B 1 48 ? -10.586 -18.031 -8.844 1 97.81 48 ASP B C 1
ATOM 1550 O O . ASP B 1 48 ? -10.367 -18.484 -9.969 1 97.81 48 ASP B O 1
ATOM 1554 N N . ASN B 1 49 ? -10.141 -16.891 -8.484 1 98 49 ASN B N 1
ATOM 1555 C CA . ASN B 1 49 ? -8.938 -16.297 -9.047 1 98 49 ASN B CA 1
ATOM 1556 C C . ASN B 1 49 ? -7.723 -16.531 -8.156 1 98 49 ASN B C 1
ATOM 1558 O O . ASN B 1 49 ? -7.672 -16.031 -7.023 1 98 49 ASN B O 1
ATOM 1562 N N . ILE B 1 50 ? -6.805 -17.297 -8.648 1 98.69 50 ILE B N 1
ATOM 1563 C CA . ILE B 1 50 ? -5.797 -17.875 -7.77 1 98.69 50 ILE B CA 1
ATOM 1564 C C . ILE B 1 50 ? -4.406 -17.422 -8.211 1 98.69 50 ILE B C 1
ATOM 1566 O O . ILE B 1 50 ? -4.004 -17.672 -9.352 1 98.69 50 ILE B O 1
ATOM 1570 N N . PRO B 1 51 ? -3.693 -16.828 -7.301 1 98.69 51 PRO B N 1
ATOM 1571 C CA . PRO B 1 51 ? -2.297 -16.531 -7.621 1 98.69 51 PRO B CA 1
ATOM 1572 C C . PRO B 1 51 ? -1.442 -17.781 -7.777 1 98.69 51 PRO B C 1
ATOM 1574 O O . PRO B 1 51 ? -1.686 -18.797 -7.102 1 98.69 51 PRO B O 1
ATOM 1577 N N . GLY B 1 52 ? -0.491 -17.656 -8.602 1 98.69 52 GLY B N 1
ATOM 1578 C CA . GLY B 1 52 ? 0.481 -18.703 -8.844 1 98.69 52 GLY B CA 1
ATOM 1579 C C . GLY B 1 52 ? 1.706 -18.219 -9.602 1 98.69 52 GLY B C 1
ATOM 1580 O O . GLY B 1 52 ? 2.051 -17.047 -9.547 1 98.69 52 GLY B O 1
ATOM 1581 N N . LYS B 1 53 ? 2.439 -19.234 -10.109 1 98.75 53 LYS B N 1
ATOM 1582 C CA . LYS B 1 53 ? 3.709 -18.922 -10.758 1 98.75 53 LYS B CA 1
ATOM 1583 C C . LYS B 1 53 ? 3.613 -19.109 -12.266 1 98.75 53 LYS B C 1
ATOM 1585 O O . LYS B 1 53 ? 3.205 -20.172 -12.742 1 98.75 53 LYS B O 1
ATOM 1590 N N . LEU B 1 54 ? 3.939 -18.109 -13.008 1 98.75 54 LEU B N 1
ATOM 1591 C CA . LEU B 1 54 ? 4.125 -18.219 -14.453 1 98.75 54 LEU B CA 1
ATOM 1592 C C . LEU B 1 54 ? 5.516 -18.766 -14.773 1 98.75 54 LEU B C 1
ATOM 1594 O O . LEU B 1 54 ? 6.52 -18.188 -14.359 1 98.75 54 LEU B O 1
ATOM 1598 N N . HIS B 1 55 ? 5.52 -19.828 -15.391 1 98.31 55 HIS B N 1
ATOM 1599 C CA . HIS B 1 55 ? 6.73 -20.422 -15.961 1 98.31 55 HIS B CA 1
ATOM 1600 C C . HIS B 1 55 ? 6.781 -20.219 -17.469 1 98.31 55 HIS B C 1
ATOM 1602 O O . HIS B 1 55 ? 6.234 -21.031 -18.234 1 98.31 55 HIS B O 1
ATOM 1608 N N . PRO B 1 56 ? 7.551 -19.188 -17.859 1 98.12 56 PRO B N 1
ATOM 1609 C CA . PRO B 1 56 ? 7.492 -18.828 -19.266 1 98.12 56 PRO B CA 1
ATOM 1610 C C . PRO B 1 56 ? 7.848 -20 -20.188 1 98.12 56 PRO B C 1
ATOM 1612 O O . PRO B 1 56 ? 7.137 -20.266 -21.156 1 98.12 56 PRO B O 1
ATOM 1615 N N . SER B 1 57 ? 8.852 -20.734 -19.906 1 97.88 57 SER B N 1
ATOM 1616 C CA . SER B 1 57 ? 9.297 -21.812 -20.781 1 97.88 57 SER B CA 1
ATOM 1617 C C . SER B 1 57 ? 8.289 -22.953 -20.812 1 97.88 57 SER B C 1
ATOM 1619 O O . SER B 1 57 ? 8.258 -23.734 -21.766 1 97.88 57 SER B O 1
ATOM 1621 N N . HIS B 1 58 ? 7.516 -23.125 -19.766 1 97.56 58 HIS B N 1
ATOM 1622 C CA . HIS B 1 58 ? 6.469 -24.141 -19.734 1 97.56 58 HIS B CA 1
ATOM 1623 C C . HIS B 1 58 ? 5.195 -23.641 -20.406 1 97.56 58 HIS B C 1
ATOM 1625 O O . HIS B 1 58 ? 4.223 -24.375 -20.547 1 97.56 58 HIS B O 1
ATOM 1631 N N . GLU B 1 59 ? 5.148 -22.328 -20.703 1 98.25 59 GLU B N 1
ATOM 1632 C CA . GLU B 1 59 ? 4.07 -21.672 -21.438 1 98.25 59 GLU B CA 1
ATOM 1633 C C . GLU B 1 59 ? 2.775 -21.672 -20.641 1 98.25 59 GLU B C 1
ATOM 1635 O O . GLU B 1 59 ? 1.684 -21.734 -21.203 1 98.25 59 GLU B O 1
ATOM 1640 N N . CYS B 1 60 ? 2.904 -21.75 -19.328 1 98.06 60 CYS B N 1
ATOM 1641 C CA . CYS B 1 60 ? 1.691 -21.781 -18.516 1 98.06 60 CYS B CA 1
ATOM 1642 C C . CYS B 1 60 ? 1.951 -21.188 -17.141 1 98.06 60 CYS B C 1
ATOM 1644 O O . CYS B 1 60 ? 3.102 -20.953 -16.766 1 98.06 60 CYS B O 1
ATOM 1646 N N . VAL B 1 61 ? 0.835 -20.906 -16.422 1 98.62 61 VAL B N 1
ATOM 1647 C CA . VAL B 1 61 ? 0.828 -20.594 -15 1 98.62 61 VAL B CA 1
ATOM 1648 C C . VAL B 1 61 ? 0.396 -21.812 -14.195 1 98.62 61 VAL B C 1
ATOM 1650 O O . VAL B 1 61 ? -0.575 -22.484 -14.547 1 98.62 61 VAL B O 1
ATOM 1653 N N . TYR B 1 62 ? 1.201 -22.125 -13.219 1 98.75 62 TYR B N 1
ATOM 1654 C CA . TYR B 1 62 ? 0.82 -23.172 -12.266 1 98.75 62 TYR B CA 1
ATOM 1655 C C . TYR B 1 62 ? 0.169 -22.562 -11.031 1 98.75 62 TYR B C 1
ATOM 1657 O O . TYR B 1 62 ? 0.726 -21.641 -10.414 1 98.75 62 TYR B O 1
ATOM 1665 N N . ILE B 1 63 ? -1.036 -23.047 -10.672 1 98.88 63 ILE B N 1
ATOM 1666 C CA . ILE B 1 63 ? -1.735 -22.578 -9.484 1 98.88 63 ILE B CA 1
ATOM 1667 C C . ILE B 1 63 ? -2.051 -23.75 -8.555 1 98.88 63 ILE B C 1
ATOM 1669 O O . ILE B 1 63 ? -2.256 -24.875 -9.023 1 98.88 63 ILE B O 1
ATOM 1673 N N . PRO B 1 64 ? -2.035 -23.469 -7.281 1 98.81 64 PRO B N 1
ATOM 1674 C CA . PRO B 1 64 ? -2.475 -24.484 -6.324 1 98.81 64 PRO B CA 1
ATOM 1675 C C . PRO B 1 64 ? -3.982 -24.453 -6.078 1 98.81 64 PRO B C 1
ATOM 1677 O O . PRO B 1 64 ? -4.527 -23.406 -5.711 1 98.81 64 PRO B O 1
ATOM 1680 N N . TRP B 1 65 ? -4.652 -25.594 -6.172 1 98.5 65 TRP B N 1
ATOM 1681 C CA . TRP B 1 65 ? -6.094 -25.625 -5.949 1 98.5 65 TRP B CA 1
ATOM 1682 C C . TRP B 1 65 ? -6.57 -27.062 -5.715 1 98.5 65 TRP B C 1
ATOM 1684 O O . TRP B 1 65 ? -6.223 -27.969 -6.473 1 98.5 65 TRP B O 1
ATOM 1694 N N . GLY B 1 66 ? -7.227 -27.188 -4.621 1 97.38 66 GLY B N 1
ATOM 1695 C CA . GLY B 1 66 ? -7.855 -28.469 -4.355 1 97.38 66 GLY B CA 1
ATOM 1696 C C . GLY B 1 66 ? -6.855 -29.578 -4.102 1 97.38 66 GLY B C 1
ATOM 1697 O O . GLY B 1 66 ? -7.094 -30.734 -4.473 1 97.38 66 GLY B O 1
ATOM 1698 N N . GLY B 1 67 ? -5.805 -29.281 -3.629 1 97.88 67 GLY B N 1
ATOM 1699 C CA . GLY B 1 67 ? -4.809 -30.281 -3.291 1 97.88 67 GLY B CA 1
ATOM 1700 C C . GLY B 1 67 ? -3.896 -30.641 -4.449 1 97.88 67 GLY B C 1
ATOM 1701 O O . GLY B 1 67 ? -3.002 -31.469 -4.312 1 97.88 67 GLY B O 1
ATOM 1702 N N . GLU B 1 68 ? -4.109 -29.969 -5.566 1 98.31 68 GLU B N 1
ATOM 1703 C CA . GLU B 1 68 ? -3.354 -30.297 -6.773 1 98.31 68 GLU B CA 1
ATOM 1704 C C . GLU B 1 68 ? -2.768 -29.031 -7.414 1 98.31 68 GLU B C 1
ATOM 1706 O O . GLU B 1 68 ? -3.16 -27.922 -7.078 1 98.31 68 GLU B O 1
ATOM 1711 N N . GLU B 1 69 ? -1.8 -29.25 -8.242 1 98.44 69 GLU B N 1
ATOM 1712 C CA . GLU B 1 69 ? -1.269 -28.234 -9.141 1 98.44 69 GLU B CA 1
ATOM 1713 C C . GLU B 1 69 ? -2.025 -28.219 -10.461 1 98.44 69 GLU B C 1
ATOM 1715 O O . GLU B 1 69 ? -2.203 -29.25 -11.094 1 98.44 69 GLU B O 1
ATOM 1720 N N . HIS B 1 70 ? -2.488 -27.062 -10.875 1 98.56 70 HIS B N 1
ATOM 1721 C CA . HIS B 1 70 ? -3.182 -26.891 -12.141 1 98.56 70 HIS B CA 1
ATOM 1722 C C . HIS B 1 70 ? -2.422 -25.938 -13.062 1 98.56 70 HIS B C 1
ATOM 1724 O O . HIS B 1 70 ? -1.925 -24.906 -12.609 1 98.56 70 HIS B O 1
ATOM 1730 N N . SER B 1 71 ? -2.314 -26.312 -14.297 1 98.44 71 SER B N 1
ATOM 1731 C CA . SER B 1 71 ? -1.66 -25.453 -15.281 1 98.44 71 SER B CA 1
ATOM 1732 C C . SER B 1 71 ? -2.682 -24.75 -16.172 1 98.44 71 SER B C 1
ATOM 1734 O O . SER B 1 71 ? -3.672 -25.359 -16.594 1 98.44 71 SER B O 1
ATOM 1736 N N . HIS B 1 72 ? -2.537 -23.484 -16.422 1 98.69 72 HIS B N 1
ATOM 1737 C CA . HIS B 1 72 ? -3.377 -22.688 -17.312 1 98.69 72 HIS B CA 1
ATOM 1738 C C . HIS B 1 72 ? -2.537 -21.938 -18.344 1 98.69 72 HIS B C 1
ATOM 1740 O O . HIS B 1 72 ? -1.553 -21.281 -18 1 98.69 72 HIS B O 1
ATOM 1746 N N . ARG B 1 73 ? -2.91 -21.984 -19.531 1 98.38 73 ARG B N 1
ATOM 1747 C CA . ARG B 1 73 ? -2.154 -21.328 -20.609 1 98.38 73 ARG B CA 1
ATOM 1748 C C . ARG B 1 73 ? -2.648 -19.906 -20.828 1 98.38 73 ARG B C 1
ATOM 1750 O O . ARG B 1 73 ? -1.984 -19.109 -21.5 1 98.38 73 ARG B O 1
ATOM 1757 N N . GLU B 1 74 ? -3.873 -19.625 -20.422 1 98.25 74 GLU B N 1
ATOM 1758 C CA . GLU B 1 74 ? -4.387 -18.266 -20.328 1 98.25 74 GLU B CA 1
ATOM 1759 C C . GLU B 1 74 ? -4.355 -17.766 -18.891 1 98.25 74 GLU B C 1
ATOM 1761 O O . GLU B 1 74 ? -4.805 -18.453 -17.984 1 98.25 74 GLU B O 1
ATOM 1766 N N . TYR B 1 75 ? -3.781 -16.656 -18.703 1 98.62 75 TYR B N 1
ATOM 1767 C CA . TYR B 1 75 ? -3.541 -16.172 -17.344 1 98.62 75 TYR B CA 1
ATOM 1768 C C . TYR B 1 75 ? -3.428 -14.648 -17.328 1 98.62 75 TYR B C 1
ATOM 1770 O O . TYR B 1 75 ? -3.496 -14.008 -18.375 1 98.62 75 TYR B O 1
ATOM 1778 N N . GLN B 1 76 ? -3.387 -14.102 -16.156 1 98.19 76 GLN B N 1
ATOM 1779 C CA . GLN B 1 76 ? -3.021 -12.711 -15.945 1 98.19 76 GLN B CA 1
ATOM 1780 C C . GLN B 1 76 ? -1.674 -12.594 -15.234 1 98.19 76 GLN B C 1
ATOM 1782 O O . GLN B 1 76 ? -1.374 -13.375 -14.336 1 98.19 76 GLN B O 1
ATOM 1787 N N . VAL B 1 77 ? -0.908 -11.602 -15.656 1 98.19 77 VAL B N 1
ATOM 1788 C CA . VAL B 1 77 ? 0.397 -11.344 -15.055 1 98.19 77 VAL B CA 1
ATOM 1789 C C . VAL B 1 77 ? 0.366 -10.023 -14.297 1 98.19 77 VAL B C 1
ATOM 1791 O O . VAL B 1 77 ? -0.186 -9.031 -14.781 1 98.19 77 VAL B O 1
ATOM 1794 N N . LEU B 1 78 ? 0.898 -10.039 -13.086 1 96.62 78 LEU B N 1
ATOM 1795 C CA . LEU B 1 78 ? 1.049 -8.781 -12.359 1 96.62 78 LEU B CA 1
ATOM 1796 C C . LEU B 1 78 ? 2.141 -7.922 -12.984 1 96.62 78 LEU B C 1
ATOM 1798 O O . LEU B 1 78 ? 3.279 -8.367 -13.141 1 96.62 78 LEU B O 1
ATOM 1802 N N . VAL B 1 79 ? 1.798 -6.723 -13.289 1 93.88 79 VAL B N 1
ATOM 1803 C CA . VAL B 1 79 ? 2.768 -5.816 -13.891 1 93.88 79 VAL B CA 1
ATOM 1804 C C . VAL B 1 79 ? 2.875 -4.543 -13.055 1 93.88 79 VAL B C 1
ATOM 1806 O O . VAL B 1 79 ? 1.878 -4.07 -12.508 1 93.88 79 VAL B O 1
ATOM 1809 N N . ASN B 1 80 ? 4.066 -4.09 -12.922 1 90.19 80 ASN B N 1
ATOM 1810 C CA . ASN B 1 80 ? 4.391 -2.85 -12.219 1 90.19 80 ASN B CA 1
ATOM 1811 C C . ASN B 1 80 ? 4.977 -1.809 -13.172 1 90.19 80 ASN B C 1
ATOM 1813 O O . ASN B 1 80 ? 6.195 -1.653 -13.25 1 90.19 80 ASN B O 1
ATOM 1817 N N . TYR B 1 81 ? 4.113 -0.987 -13.727 1 78.25 81 TYR B N 1
ATOM 1818 C CA . TYR B 1 81 ? 4.535 -0.025 -14.742 1 78.25 81 TYR B CA 1
ATOM 1819 C C . TYR B 1 81 ? 5.137 1.216 -14.094 1 78.25 81 TYR B C 1
ATOM 1821 O O . TYR B 1 81 ? 6.027 1.852 -14.672 1 78.25 81 TYR B O 1
ATOM 1829 N N . CYS B 1 82 ? 4.621 1.553 -12.922 1 74.19 82 CYS B N 1
ATOM 1830 C CA . CYS B 1 82 ? 4.961 2.848 -12.336 1 74.19 82 CYS B CA 1
ATOM 1831 C C . CYS B 1 82 ? 6.227 2.754 -11.492 1 74.19 82 CYS B C 1
ATOM 1833 O O . CYS B 1 82 ? 6.707 3.764 -10.977 1 74.19 82 CYS B O 1
ATOM 1835 N N . GLY B 1 83 ? 6.715 1.573 -11.422 1 78.44 83 GLY B N 1
ATOM 1836 C CA . GLY B 1 83 ? 7.938 1.421 -10.656 1 78.44 83 GLY B CA 1
ATOM 1837 C C . GLY B 1 83 ? 7.727 1.555 -9.164 1 78.44 83 GLY B C 1
ATOM 1838 O O . GLY B 1 83 ? 8.578 2.094 -8.453 1 78.44 83 GLY B O 1
ATOM 1839 N N . SER B 1 84 ? 6.512 1.248 -8.758 1 84.19 84 SER B N 1
ATOM 1840 C CA . SER B 1 84 ? 6.293 1.215 -7.312 1 84.19 84 SER B CA 1
ATOM 1841 C C . SER B 1 84 ? 7.27 0.265 -6.629 1 84.19 84 SER B C 1
ATOM 1843 O O . SER B 1 84 ? 7.68 -0.74 -7.211 1 84.19 84 SER B O 1
ATOM 1845 N N . GLN B 1 85 ? 7.617 0.673 -5.453 1 90.12 85 GLN B N 1
ATOM 1846 C CA . GLN B 1 85 ? 8.547 -0.182 -4.723 1 90.12 85 GLN B CA 1
ATOM 1847 C C . GLN B 1 85 ? 7.816 -1.358 -4.078 1 90.12 85 GLN B C 1
ATOM 1849 O O . GLN B 1 85 ? 7.043 -1.176 -3.137 1 90.12 85 GLN B O 1
ATOM 1854 N N . LEU B 1 86 ? 8.102 -2.502 -4.617 1 94.19 86 LEU B N 1
ATOM 1855 C CA . LEU B 1 86 ? 7.547 -3.736 -4.074 1 94.19 86 LEU B CA 1
ATOM 1856 C C . LEU B 1 86 ? 8.586 -4.48 -3.244 1 94.19 86 LEU B C 1
ATOM 1858 O O . LEU B 1 86 ? 9.789 -4.391 -3.521 1 94.19 86 LEU B O 1
ATOM 1862 N N . GLU B 1 87 ? 8.078 -5.133 -2.273 1 96 87 GLU B N 1
ATOM 1863 C CA . GLU B 1 87 ? 8.969 -5.918 -1.424 1 96 87 GLU B CA 1
ATOM 1864 C C . GLU B 1 87 ? 8.297 -7.203 -0.955 1 96 87 GLU B C 1
ATOM 1866 O O . GLU B 1 87 ? 7.066 -7.301 -0.956 1 96 87 GLU B O 1
ATOM 1871 N N . TRP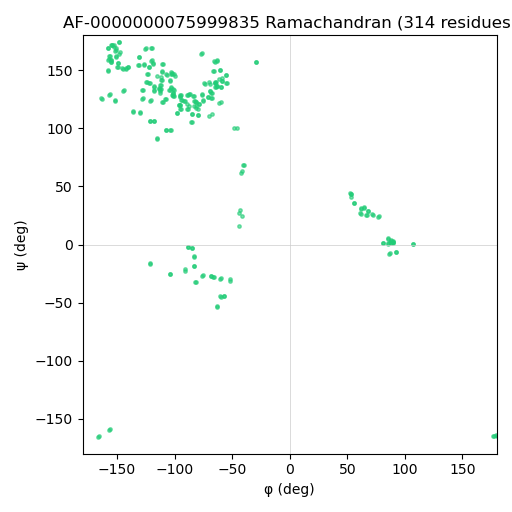 B 1 88 ? 9.102 -8.219 -0.712 1 98.12 88 TRP B N 1
ATOM 1872 C CA . TRP B 1 88 ? 8.633 -9.445 -0.083 1 98.12 88 TRP B CA 1
ATOM 1873 C C . TRP B 1 88 ? 8.875 -9.414 1.423 1 98.12 88 TRP B C 1
ATOM 1875 O O . TRP B 1 88 ? 10.016 -9.281 1.874 1 98.12 88 TRP B O 1
ATOM 1885 N N . LYS B 1 89 ? 7.816 -9.508 2.158 1 97.75 89 LYS B N 1
ATOM 1886 C CA . LYS B 1 89 ? 7.906 -9.43 3.613 1 97.75 89 LYS B CA 1
ATOM 1887 C C . LYS B 1 89 ? 7.57 -10.773 4.258 1 97.75 89 LYS B C 1
ATOM 1889 O O . LYS B 1 89 ? 6.609 -11.438 3.859 1 97.75 89 LYS B O 1
ATOM 1894 N N . TYR B 1 90 ? 8.406 -11.07 5.25 1 97.94 90 TYR B N 1
ATOM 1895 C CA . TYR B 1 90 ? 8.117 -12.289 6.004 1 97.94 90 TYR B CA 1
ATOM 1896 C C . TYR B 1 90 ? 6.789 -12.164 6.742 1 97.94 90 TYR B C 1
ATOM 1898 O O . TYR B 1 90 ? 6.473 -11.109 7.293 1 97.94 90 TYR B O 1
ATOM 1906 N N . ALA B 1 91 ? 6.008 -13.234 6.754 1 97.94 91 ALA B N 1
ATOM 1907 C CA . ALA B 1 91 ? 4.77 -13.391 7.516 1 97.94 91 ALA B CA 1
ATOM 1908 C C . ALA B 1 91 ? 4.508 -14.852 7.84 1 97.94 91 ALA B C 1
ATOM 1910 O O . ALA B 1 91 ? 5.238 -15.734 7.383 1 97.94 91 ALA B O 1
ATOM 1911 N N . SER B 1 92 ? 3.508 -15.078 8.719 1 98.12 92 SER B N 1
ATOM 1912 C CA . SER B 1 92 ? 3.215 -16.453 9.102 1 98.12 92 SER B CA 1
ATOM 1913 C C . SER B 1 92 ? 1.771 -16.594 9.57 1 98.12 92 SER B C 1
ATOM 1915 O O . SER B 1 92 ? 1.113 -15.609 9.898 1 98.12 92 SER B O 1
ATOM 1917 N N . GLU B 1 93 ? 1.272 -17.812 9.477 1 97.94 93 GLU B N 1
ATOM 1918 C CA . GLU B 1 93 ? 0.015 -18.234 10.086 1 97.94 93 GLU B CA 1
ATOM 1919 C C . GLU B 1 93 ? -1.141 -17.344 9.641 1 97.94 93 GLU B C 1
ATOM 1921 O O . GLU B 1 93 ? -1.989 -16.969 10.453 1 97.94 93 GLU B O 1
ATOM 1926 N N . GLY B 1 94 ? -1.077 -16.953 8.469 1 97.12 94 GLY B N 1
ATOM 1927 C CA . GLY B 1 94 ? -2.191 -16.219 7.891 1 97.12 94 GLY B CA 1
ATOM 1928 C C . GLY B 1 94 ? -2.088 -14.719 8.094 1 97.12 94 GLY B C 1
ATOM 1929 O O . GLY B 1 94 ? -2.992 -13.977 7.715 1 97.12 94 GLY B O 1
ATOM 1930 N N . GLU B 1 95 ? -1.04 -14.297 8.688 1 97.31 95 GLU B N 1
ATOM 1931 C CA . GLU B 1 95 ? -0.812 -12.867 8.844 1 97.31 95 GLU B CA 1
ATOM 1932 C C . GLU B 1 95 ? -0.667 -12.18 7.492 1 97.31 95 GLU B C 1
ATOM 1934 O O . GLU B 1 95 ? -0.001 -12.695 6.594 1 97.31 95 GLU B O 1
ATOM 1939 N N . ILE B 1 96 ? -1.335 -11.008 7.41 1 97.69 96 ILE B N 1
ATOM 1940 C CA . ILE B 1 96 ? -1.246 -10.188 6.211 1 97.69 96 ILE B CA 1
ATOM 1941 C C . ILE B 1 96 ? -0.711 -8.805 6.57 1 97.69 96 ILE B C 1
ATOM 1943 O O . ILE B 1 96 ? -1.421 -7.992 7.176 1 97.69 96 ILE B O 1
ATOM 1947 N N . PRO B 1 97 ? 0.506 -8.516 6.238 1 97.06 97 PRO B N 1
ATOM 1948 C CA . PRO B 1 97 ? 1.034 -7.18 6.516 1 97.06 97 PRO B CA 1
ATOM 1949 C C . PRO B 1 97 ? 0.324 -6.09 5.719 1 97.06 97 PRO B C 1
ATOM 1951 O O . PRO B 1 97 ? -0.26 -6.367 4.668 1 97.06 97 PRO B O 1
ATOM 1954 N N . THR B 1 98 ? 0.409 -4.852 6.25 1 95.75 98 THR B N 1
ATOM 1955 C CA . THR B 1 98 ? -0.138 -3.727 5.5 1 95.75 98 THR B CA 1
ATOM 1956 C C . THR B 1 98 ? 0.565 -3.582 4.152 1 95.75 98 THR B C 1
ATOM 1958 O O . THR B 1 98 ? 1.738 -3.936 4.016 1 95.75 98 THR B O 1
ATOM 1961 N N . GLY B 1 99 ? -0.179 -3.07 3.193 1 94.69 99 GLY B N 1
ATOM 1962 C CA . GLY B 1 99 ? 0.392 -2.867 1.873 1 94.69 99 GLY B CA 1
ATOM 1963 C C . GLY B 1 99 ? 0.428 -4.133 1.036 1 94.69 99 GLY B C 1
ATOM 1964 O O . GLY B 1 99 ? 0.946 -4.129 -0.083 1 94.69 99 GLY B O 1
ATOM 1965 N N . ALA B 1 100 ? -0.097 -5.25 1.603 1 96.56 100 ALA B N 1
ATOM 1966 C CA . ALA B 1 100 ? -0.115 -6.508 0.855 1 96.56 100 ALA B CA 1
ATOM 1967 C C . ALA B 1 100 ? -0.901 -6.359 -0.444 1 96.56 100 ALA B C 1
ATOM 1969 O O . ALA B 1 100 ? -1.96 -5.73 -0.468 1 96.56 100 ALA B O 1
ATOM 1970 N N . ILE B 1 101 ? -0.403 -6.957 -1.441 1 94.69 101 ILE B N 1
ATOM 1971 C CA . ILE B 1 101 ? -1.06 -6.895 -2.744 1 94.69 101 ILE B CA 1
ATOM 1972 C C . ILE B 1 101 ? -2.033 -8.062 -2.885 1 94.69 101 ILE B C 1
ATOM 1974 O O . ILE B 1 101 ? -1.65 -9.227 -2.711 1 94.69 101 ILE B O 1
ATOM 1978 N N . GLN B 1 102 ? -3.271 -7.715 -3.145 1 94.25 102 GLN B N 1
ATOM 1979 C CA . GLN B 1 102 ? -4.266 -8.758 -3.369 1 94.25 102 GLN B CA 1
ATOM 1980 C C . GLN B 1 102 ? -4.012 -9.484 -4.688 1 94.25 102 GLN B C 1
ATOM 1982 O O . GLN B 1 102 ? -3.832 -8.852 -5.727 1 94.25 102 GLN B O 1
ATOM 1987 N N . GLY B 1 103 ? -4.035 -10.797 -4.629 1 97 103 GLY B N 1
ATOM 1988 C CA . GLY B 1 103 ? -3.736 -11.602 -5.805 1 97 103 GLY B CA 1
ATOM 1989 C C . GLY B 1 103 ? -4.969 -12.211 -6.445 1 97 103 GLY B C 1
ATOM 1990 O O . GLY B 1 103 ? -4.961 -12.539 -7.633 1 97 103 GLY B O 1
ATOM 1991 N N . GLY B 1 104 ? -5.938 -12.359 -5.613 1 97.25 104 GLY B N 1
ATOM 1992 C CA . GLY B 1 104 ? -7.164 -12.992 -6.07 1 97.25 104 GLY B CA 1
ATOM 1993 C C . GLY B 1 104 ? -8.188 -13.18 -4.965 1 97.25 104 GLY B C 1
ATOM 1994 O O . GLY B 1 104 ? -8.156 -12.469 -3.961 1 97.25 104 GLY B O 1
ATOM 1995 N N . ALA B 1 105 ? -9.172 -14.047 -5.316 1 97.69 105 ALA B N 1
ATOM 1996 C CA . ALA B 1 105 ? -10.227 -14.32 -4.348 1 97.69 105 ALA B CA 1
ATOM 1997 C C . ALA B 1 105 ? -10.906 -15.656 -4.637 1 97.69 105 ALA B C 1
ATOM 1999 O O . ALA B 1 105 ? -10.93 -16.109 -5.781 1 97.69 105 ALA B O 1
ATOM 2000 N N . THR B 1 106 ? -11.359 -16.234 -3.551 1 97.75 106 THR B N 1
ATOM 2001 C CA . THR B 1 106 ? -12.164 -17.438 -3.713 1 97.75 106 THR B CA 1
ATOM 2002 C C . THR B 1 106 ? -13.578 -17.078 -4.164 1 97.75 106 THR B C 1
ATOM 2004 O O . THR B 1 106 ? -13.992 -15.93 -4.074 1 97.75 106 THR B O 1
ATOM 2007 N N . ALA B 1 107 ? -14.242 -18.109 -4.637 1 96.56 107 ALA B N 1
ATOM 2008 C CA . ALA B 1 107 ? -15.625 -17.922 -5.086 1 96.56 107 ALA B CA 1
ATOM 2009 C C . ALA B 1 107 ? -16.516 -17.406 -3.955 1 96.56 107 ALA B C 1
ATOM 2011 O O . ALA B 1 107 ? -17.469 -16.672 -4.191 1 96.56 107 ALA B O 1
ATOM 2012 N N . ASP B 1 108 ? -16.156 -17.766 -2.729 1 95.94 108 ASP B N 1
ATOM 2013 C CA . ASP B 1 108 ? -16.938 -17.359 -1.571 1 95.94 108 ASP B CA 1
ATOM 2014 C C . ASP B 1 108 ? -16.531 -15.977 -1.09 1 95.94 108 ASP B C 1
ATOM 2016 O O . ASP B 1 108 ? -17.094 -15.453 -0.124 1 95.94 108 ASP B O 1
ATOM 2020 N N . GLY B 1 109 ? -15.57 -15.391 -1.683 1 95.88 109 GLY B N 1
ATOM 2021 C CA . GLY B 1 109 ? -15.305 -13.984 -1.432 1 95.88 109 GLY B CA 1
ATOM 2022 C C . GLY B 1 109 ? -14.062 -13.75 -0.587 1 95.88 109 GLY B C 1
ATOM 2023 O O . GLY B 1 109 ? -13.711 -12.609 -0.292 1 95.88 109 GLY B O 1
ATOM 2024 N N . GLU B 1 110 ? -13.391 -14.773 -0.193 1 96.94 110 GLU B N 1
ATOM 2025 C CA . GLU B 1 110 ? -12.18 -14.547 0.598 1 96.94 110 GLU B CA 1
ATOM 2026 C C . GLU B 1 110 ? -11.023 -14.086 -0.281 1 96.94 110 GLU B C 1
ATOM 2028 O O . GLU B 1 110 ? -10.719 -14.703 -1.302 1 96.94 110 GLU B O 1
ATOM 2033 N N . VAL B 1 111 ? -10.453 -13.031 0.154 1 97.12 111 VAL B N 1
ATOM 2034 C CA . VAL B 1 111 ? -9.344 -12.461 -0.594 1 97.12 111 VAL B CA 1
ATOM 2035 C C . VAL B 1 111 ? -8.094 -13.32 -0.415 1 97.12 111 VAL B C 1
ATOM 2037 O O . VAL B 1 111 ? -7.805 -13.781 0.693 1 97.12 111 VAL B O 1
ATOM 2040 N N . LEU B 1 112 ? -7.383 -13.508 -1.512 1 98.44 112 LEU B N 1
ATOM 2041 C CA . LEU B 1 112 ? -6.102 -14.211 -1.527 1 98.44 112 LEU B CA 1
ATOM 2042 C C . LEU B 1 112 ? -4.961 -13.242 -1.823 1 98.44 112 LEU B C 1
ATOM 2044 O O . LEU B 1 112 ? -5.137 -12.273 -2.566 1 98.44 112 LEU B O 1
ATOM 2048 N N . TYR B 1 113 ? -3.854 -13.586 -1.256 1 98.69 113 TYR B N 1
ATOM 2049 C CA . TYR B 1 113 ? -2.689 -12.734 -1.449 1 98.69 113 TYR B CA 1
ATOM 2050 C C . TYR B 1 113 ? -1.551 -13.5 -2.111 1 98.69 113 TYR B C 1
ATOM 2052 O O . TYR B 1 113 ? -1.623 -14.719 -2.262 1 98.69 113 TYR B O 1
ATOM 2060 N N . ILE B 1 114 ? -0.531 -12.797 -2.541 1 98.75 114 ILE B N 1
ATOM 2061 C CA . ILE B 1 114 ? 0.593 -13.352 -3.289 1 98.75 114 ILE B CA 1
ATOM 2062 C C . ILE B 1 114 ? 1.733 -13.688 -2.332 1 98.75 114 ILE B C 1
ATOM 2064 O O . ILE B 1 114 ? 2.301 -12.805 -1.692 1 98.75 114 ILE B O 1
ATOM 2068 N N . GLY B 1 115 ? 2.064 -14.922 -2.248 1 98.81 115 GLY B N 1
ATOM 2069 C CA . GLY B 1 115 ? 3.152 -15.359 -1.392 1 98.81 115 GLY B CA 1
ATOM 2070 C C . GLY B 1 115 ? 4.203 -16.172 -2.129 1 98.81 115 GLY B C 1
ATOM 2071 O O . GLY B 1 115 ? 3.986 -16.594 -3.268 1 98.81 115 GLY B O 1
ATOM 2072 N N . ARG B 1 116 ? 5.281 -16.359 -1.439 1 98.81 116 ARG B N 1
ATOM 2073 C CA . ARG B 1 116 ? 6.297 -17.25 -1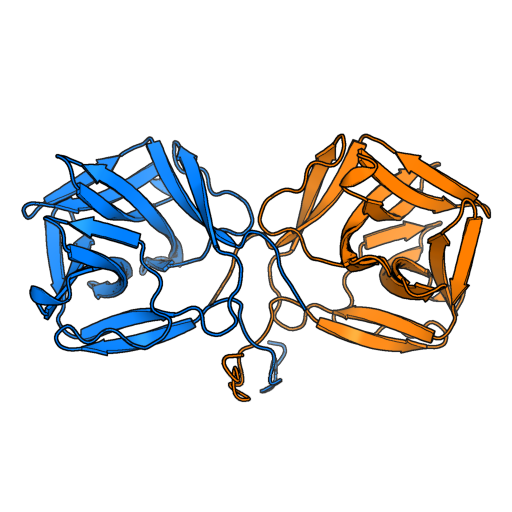.995 1 98.81 116 ARG B CA 1
ATOM 2074 C C . ARG B 1 116 ? 7.098 -17.922 -0.888 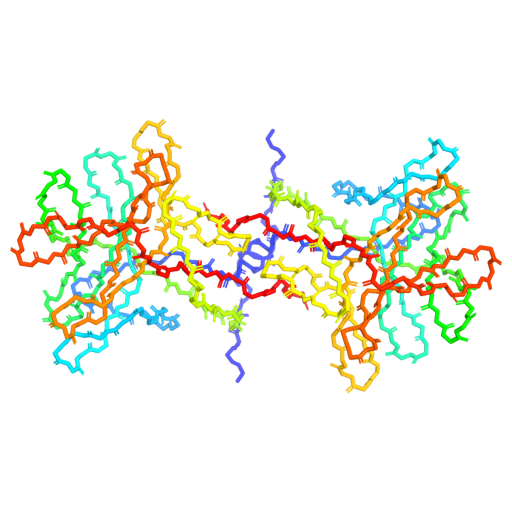1 98.81 116 ARG B C 1
ATOM 2076 O O . ARG B 1 116 ? 7.027 -17.516 0.273 1 98.81 116 ARG B O 1
ATOM 2083 N N . THR B 1 117 ? 7.715 -18.922 -1.233 1 98.69 117 THR B N 1
ATOM 2084 C CA . THR B 1 117 ? 8.562 -19.672 -0.318 1 98.69 117 THR B CA 1
ATOM 2085 C C . THR B 1 117 ? 9.609 -20.469 -1.086 1 98.69 117 THR B C 1
ATOM 2087 O O . THR B 1 117 ? 9.492 -20.656 -2.299 1 98.69 117 THR B O 1
ATOM 2090 N N . LEU B 1 118 ? 10.672 -20.828 -0.367 1 98.12 118 LEU B N 1
ATOM 2091 C CA . LEU B 1 118 ? 11.664 -21.75 -0.914 1 98.12 118 LEU B CA 1
ATOM 2092 C C . LEU B 1 118 ? 11.219 -23.203 -0.741 1 98.12 118 LEU B C 1
ATOM 2094 O O . LEU B 1 118 ? 10.844 -23.609 0.359 1 98.12 118 LEU B O 1
ATOM 2098 N N . HIS B 1 119 ? 11.156 -23.891 -1.791 1 97.88 119 HIS B N 1
ATOM 2099 C CA . HIS B 1 119 ? 10.812 -25.312 -1.782 1 97.88 119 HIS B CA 1
ATOM 2100 C C . HIS B 1 119 ? 11.727 -26.109 -2.711 1 97.88 119 HIS B C 1
ATOM 2102 O O . HIS B 1 119 ? 11.75 -25.859 -3.92 1 97.88 119 HIS B O 1
ATOM 2108 N N . GLU B 1 120 ? 12.531 -26.984 -2.09 1 96.38 120 GLU B N 1
ATOM 2109 C CA . GLU B 1 120 ? 13.422 -27.859 -2.838 1 96.38 120 GLU B CA 1
ATOM 2110 C C . GLU B 1 120 ? 14.289 -27.078 -3.811 1 96.38 120 GLU B C 1
ATOM 2112 O O . GLU B 1 120 ? 14.367 -27.406 -4.996 1 96.38 120 GLU B O 1
ATOM 2117 N N . GLY B 1 121 ? 14.797 -26 -3.303 1 95.5 121 GLY B N 1
ATOM 2118 C CA . GLY B 1 121 ? 15.773 -25.234 -4.062 1 95.5 121 GLY B CA 1
ATOM 2119 C C . GLY B 1 121 ? 15.141 -24.25 -5.023 1 95.5 121 GLY B C 1
ATOM 2120 O O . GLY B 1 121 ? 15.844 -23.531 -5.742 1 95.5 121 GLY B O 1
ATOM 2121 N N . THR B 1 122 ? 13.844 -24.203 -5.035 1 96.25 122 THR B N 1
ATOM 2122 C CA . THR B 1 122 ? 13.133 -23.266 -5.898 1 96.25 122 THR B CA 1
ATOM 2123 C C . THR B 1 122 ? 12.414 -22.203 -5.07 1 96.25 122 THR B C 1
ATOM 2125 O O . THR B 1 122 ? 11.797 -22.516 -4.051 1 96.25 122 THR B O 1
ATOM 2128 N N . LEU B 1 123 ? 12.609 -20.969 -5.441 1 98.31 123 LEU B N 1
ATOM 2129 C CA . LEU B 1 123 ? 11.766 -19.906 -4.902 1 98.31 123 LEU B CA 1
ATOM 2130 C C . LEU B 1 123 ? 10.477 -19.766 -5.707 1 98.31 123 LEU B C 1
ATOM 2132 O O . LEU B 1 123 ? 10.5 -19.297 -6.844 1 98.31 123 LEU B O 1
ATOM 2136 N N . THR B 1 124 ? 9.422 -20.234 -5.109 1 98.19 124 THR B N 1
ATOM 2137 C CA . THR B 1 124 ? 8.203 -20.391 -5.895 1 98.19 124 THR B CA 1
ATOM 2138 C C . THR B 1 124 ? 7.066 -19.547 -5.32 1 98.19 124 THR B C 1
ATOM 2140 O O . THR B 1 124 ? 7.086 -19.203 -4.141 1 98.19 124 THR B O 1
ATOM 2143 N N . ILE B 1 125 ? 6.09 -19.281 -6.172 1 98.75 125 ILE B N 1
ATOM 2144 C CA . ILE B 1 125 ? 4.984 -18.375 -5.867 1 98.75 125 ILE B CA 1
ATOM 2145 C C . ILE B 1 125 ? 3.703 -19.188 -5.652 1 98.75 125 ILE B C 1
ATOM 2147 O O . ILE B 1 125 ? 3.479 -20.203 -6.324 1 98.75 125 ILE B O 1
ATOM 2151 N N . GLY B 1 126 ? 2.891 -18.656 -4.758 1 98.75 126 GLY B N 1
ATOM 2152 C CA . GLY B 1 126 ? 1.584 -19.266 -4.539 1 98.75 126 GLY B CA 1
ATOM 2153 C C . GLY B 1 126 ? 0.578 -18.297 -3.939 1 98.75 126 GLY B C 1
ATOM 2154 O O . GLY B 1 126 ? 0.671 -17.094 -4.145 1 98.75 126 GLY B O 1
ATOM 2155 N N . LYS B 1 127 ? -0.461 -18.922 -3.332 1 98.88 127 LYS B N 1
ATOM 2156 C CA . LYS B 1 127 ? -1.544 -18.125 -2.766 1 98.88 127 LYS B CA 1
ATOM 2157 C C . LYS B 1 127 ? -1.536 -18.188 -1.241 1 98.88 127 LYS B C 1
ATOM 2159 O O . LYS B 1 127 ? -1.581 -19.281 -0.662 1 98.88 127 LYS B O 1
ATOM 2164 N N . VAL B 1 128 ? -1.436 -17.031 -0.594 1 98.81 128 VAL B N 1
ATOM 2165 C CA . VAL B 1 128 ? -1.69 -16.969 0.841 1 98.81 128 VAL B CA 1
ATOM 2166 C C . VAL B 1 128 ? -3.195 -16.969 1.1 1 98.81 128 VAL B C 1
ATOM 2168 O O . VAL B 1 128 ? -3.928 -16.156 0.538 1 98.81 128 VAL B O 1
ATOM 2171 N N . HIS B 1 129 ? -3.57 -17.938 1.816 1 98.56 129 HIS B N 1
ATOM 2172 C CA . HIS B 1 129 ? -4.961 -18.094 2.227 1 98.56 129 HIS B CA 1
ATOM 2173 C C . HIS B 1 129 ? -5.141 -17.781 3.707 1 98.56 129 HIS B C 1
ATOM 2175 O O . HIS B 1 129 ? -5.047 -18.672 4.555 1 98.56 129 HIS B O 1
ATOM 2181 N N . PRO B 1 130 ? -5.609 -16.516 3.986 1 98 130 PRO B N 1
ATOM 2182 C CA . PRO B 1 130 ? -5.559 -16.062 5.375 1 98 130 PRO B CA 1
ATOM 2183 C C . PRO B 1 130 ? -6.371 -16.938 6.324 1 98 130 PRO B C 1
ATOM 2185 O O . PRO B 1 130 ? -5.875 -17.328 7.383 1 98 130 PRO B O 1
ATOM 2188 N N . SER B 1 131 ? -7.5 -17.297 5.992 1 98.12 131 SER B N 1
ATOM 2189 C CA . SER B 1 131 ? -8.336 -18.078 6.898 1 98.12 131 SER B CA 1
ATOM 2190 C C . SER B 1 131 ? -7.746 -19.453 7.148 1 98.12 131 SER B C 1
ATOM 2192 O O . SER B 1 131 ? -8.023 -20.078 8.172 1 98.12 131 SER B O 1
ATOM 2194 N N . HIS B 1 132 ? -6.98 -19.984 6.176 1 98.38 132 HIS B N 1
ATOM 2195 C CA . HIS B 1 132 ? -6.34 -21.297 6.344 1 98.38 132 HIS B CA 1
ATOM 2196 C C . HIS B 1 132 ? -5.031 -21.156 7.113 1 98.38 132 HIS B C 1
ATOM 2198 O O . HIS B 1 132 ? -4.496 -22.156 7.609 1 98.38 132 HIS B O 1
ATOM 2204 N N . GLY B 1 133 ? -4.465 -19.953 7.195 1 98.62 133 GLY B N 1
ATOM 2205 C CA . GLY B 1 133 ? -3.244 -19.703 7.945 1 98.62 133 GLY B CA 1
ATOM 2206 C C . GLY B 1 133 ? -1.994 -20.172 7.227 1 98.62 133 GLY B C 1
ATOM 2207 O O . GLY B 1 133 ? -0.997 -20.516 7.863 1 98.62 133 GLY B O 1
ATOM 2208 N N . VAL B 1 134 ? -2.1 -20.266 5.859 1 98.75 134 VAL B N 1
ATOM 2209 C CA . VAL B 1 134 ? -0.953 -20.844 5.18 1 98.75 134 VAL B CA 1
ATOM 2210 C C . VAL B 1 134 ? -0.788 -20.203 3.801 1 98.75 134 VAL B C 1
ATOM 2212 O O . VAL B 1 134 ? -1.693 -19.531 3.312 1 98.75 134 VAL B O 1
ATOM 2215 N N . LEU B 1 135 ? 0.401 -20.453 3.244 1 98.88 135 LEU B N 1
ATOM 2216 C CA . LEU B 1 135 ? 0.687 -20.328 1.819 1 98.88 135 LEU B CA 1
ATOM 2217 C C . LEU B 1 135 ? 0.547 -21.672 1.113 1 98.88 135 LEU B C 1
ATOM 2219 O O . LEU B 1 135 ? 1.116 -22.672 1.555 1 98.88 135 LEU B O 1
ATOM 2223 N N . TYR B 1 136 ? -0.207 -21.672 0.068 1 98.88 136 TYR B N 1
ATOM 2224 C CA . TYR B 1 136 ? -0.24 -22.828 -0.818 1 98.88 136 TYR B CA 1
ATOM 2225 C C . TYR B 1 136 ? 0.6 -22.594 -2.066 1 98.88 136 TYR B C 1
ATOM 2227 O O . TYR B 1 136 ? 0.439 -21.562 -2.74 1 98.88 136 TYR B O 1
ATOM 2235 N N . ILE B 1 137 ? 1.46 -23.547 -2.369 1 98.81 137 ILE B N 1
ATOM 2236 C CA . ILE B 1 137 ? 2.203 -23.484 -3.623 1 98.81 137 ILE B CA 1
ATOM 2237 C C . ILE B 1 137 ? 1.873 -24.703 -4.484 1 98.81 137 ILE B C 1
ATOM 2239 O O . ILE B 1 137 ? 1.409 -25.719 -3.977 1 98.81 137 ILE B O 1
ATOM 2243 N N . ALA B 1 138 ? 2.059 -24.5 -5.75 1 98.5 138 ALA B N 1
ATOM 2244 C CA . ALA B 1 138 ? 1.966 -25.609 -6.699 1 98.5 138 ALA B CA 1
ATOM 2245 C C . ALA B 1 138 ? 3.344 -26.188 -7 1 98.5 138 ALA B C 1
ATOM 2247 O O . ALA B 1 138 ? 4.227 -25.484 -7.496 1 98.5 138 ALA B O 1
ATOM 2248 N N . TYR B 1 139 ? 3.535 -27.469 -6.715 1 97.19 139 TYR B N 1
ATOM 2249 C CA . TYR B 1 139 ? 4.824 -28.109 -6.957 1 97.19 139 TYR B CA 1
ATOM 2250 C C . TYR B 1 139 ? 4.664 -29.609 -7.105 1 97.19 139 TYR B C 1
ATOM 2252 O O . TYR B 1 139 ? 4.043 -30.266 -6.266 1 97.19 139 TYR B O 1
ATOM 2260 N N . GLY B 1 140 ? 5.238 -30.031 -8.18 1 95.94 140 GLY B N 1
ATOM 2261 C CA . GLY B 1 140 ? 5.246 -31.469 -8.391 1 95.94 140 GLY B CA 1
ATOM 2262 C C . GLY B 1 140 ? 3.855 -32.062 -8.508 1 95.94 140 GLY B C 1
ATOM 2263 O O . GLY B 1 140 ? 3.605 -33.156 -8.039 1 95.94 140 GLY B O 1
ATOM 2264 N N . GLY B 1 141 ? 3.018 -31.391 -8.969 1 97.44 141 GLY B N 1
ATOM 2265 C CA . GLY B 1 141 ? 1.669 -31.891 -9.188 1 97.44 141 GLY B CA 1
ATOM 2266 C C . GLY B 1 141 ? 0.786 -31.766 -7.957 1 97.44 141 GLY B C 1
ATOM 2267 O O . GLY B 1 141 ? -0.374 -32.188 -7.98 1 97.44 141 GLY B O 1
ATOM 2268 N N . GLN B 1 142 ? 1.312 -31.156 -6.922 1 98.12 142 GLN B N 1
ATOM 2269 C CA . GLN B 1 142 ? 0.589 -31.094 -5.656 1 98.12 142 GLN B CA 1
ATOM 2270 C C . GLN B 1 142 ? 0.476 -29.641 -5.172 1 98.12 142 GLN B C 1
ATOM 2272 O O . GLN B 1 142 ? 1.235 -28.781 -5.605 1 98.12 142 GLN B O 1
ATOM 2277 N N . GLU B 1 143 ? -0.54 -29.422 -4.391 1 98.56 143 GLU B N 1
ATOM 2278 C CA . GLU B 1 143 ? -0.635 -28.234 -3.561 1 98.56 143 GLU B CA 1
ATOM 2279 C C . GLU B 1 143 ? 0.021 -28.453 -2.199 1 98.56 143 GLU B C 1
ATOM 2281 O O . GLU B 1 143 ? -0.393 -29.328 -1.438 1 98.56 143 GLU B O 1
ATOM 2286 N N . ILE B 1 144 ? 1.045 -27.703 -1.931 1 98.69 144 ILE B N 1
ATOM 2287 C CA . ILE B 1 144 ? 1.803 -27.844 -0.692 1 98.69 144 ILE B CA 1
ATOM 2288 C C . ILE B 1 144 ? 1.632 -26.594 0.164 1 98.69 144 ILE B C 1
ATOM 2290 O O . ILE B 1 144 ? 1.697 -25.469 -0.345 1 98.69 144 ILE B O 1
ATOM 2294 N N . SER B 1 145 ? 1.374 -26.781 1.441 1 98.69 145 SER B N 1
ATOM 2295 C CA . SER B 1 145 ? 1.1 -25.656 2.324 1 98.69 145 SER B CA 1
ATOM 2296 C C . SER B 1 145 ? 2.303 -25.344 3.205 1 98.69 145 SER B C 1
ATOM 2298 O O . SER B 1 145 ? 2.994 -26.25 3.674 1 98.69 145 SER B O 1
ATOM 2300 N N . TYR B 1 146 ? 2.58 -24.109 3.438 1 98.75 146 TYR B N 1
ATOM 2301 C CA . TYR B 1 146 ? 3.617 -23.578 4.316 1 98.75 146 TYR B CA 1
ATOM 2302 C C . TYR B 1 146 ? 3.039 -22.562 5.293 1 98.75 146 TYR B C 1
ATOM 2304 O O . TYR B 1 146 ? 2.416 -21.578 4.887 1 98.75 146 TYR B O 1
ATOM 2312 N N . PRO B 1 147 ? 3.229 -22.734 6.598 1 98.44 147 PRO B N 1
ATOM 2313 C CA . PRO B 1 147 ? 2.727 -21.75 7.559 1 98.44 147 PRO B CA 1
ATOM 2314 C C . PRO B 1 147 ? 3.58 -20.469 7.605 1 98.44 147 PRO B C 1
ATOM 2316 O O . PRO B 1 147 ? 3.135 -19.453 8.117 1 98.44 147 PRO B O 1
ATOM 2319 N N . ASN B 1 148 ? 4.887 -20.578 7.238 1 98.56 148 ASN B N 1
ATOM 2320 C CA . ASN B 1 148 ? 5.789 -19.438 7.102 1 98.56 148 ASN B CA 1
ATOM 2321 C C . ASN B 1 148 ? 6.039 -19.094 5.637 1 98.56 148 ASN B C 1
ATOM 2323 O O . ASN B 1 148 ? 6.234 -20 4.809 1 98.56 148 ASN B O 1
ATOM 2327 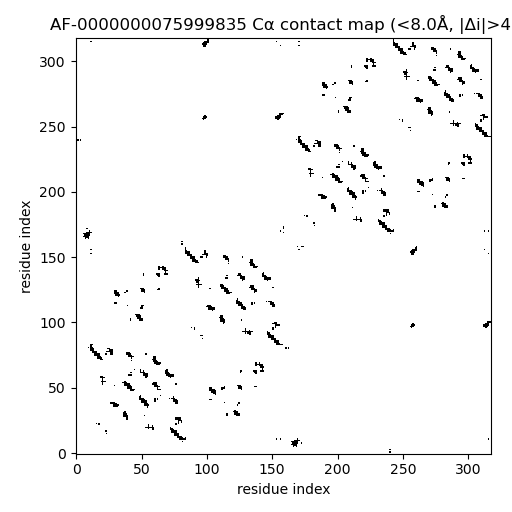N N . TYR B 1 149 ? 5.953 -17.875 5.289 1 98.75 149 TYR B N 1
ATOM 2328 C CA . TYR B 1 149 ? 6.055 -17.453 3.898 1 98.75 149 TYR B CA 1
ATOM 2329 C C . TYR B 1 149 ? 6.461 -15.984 3.807 1 98.75 149 TYR B C 1
ATOM 2331 O O . TYR B 1 149 ? 6.547 -15.289 4.824 1 98.75 149 TYR B O 1
ATOM 2339 N N . GLU B 1 150 ? 6.773 -15.578 2.674 1 98.75 150 GLU B N 1
ATOM 2340 C CA . GLU B 1 150 ? 6.859 -14.164 2.34 1 98.75 150 GLU B CA 1
ATOM 2341 C C . GLU B 1 150 ? 5.633 -13.703 1.555 1 98.75 150 GLU B C 1
ATOM 2343 O O . GLU B 1 150 ? 5.047 -14.484 0.798 1 98.75 150 GLU B O 1
ATOM 2348 N N . ILE B 1 151 ? 5.242 -12.477 1.767 1 98.69 151 ILE B N 1
ATOM 2349 C CA . ILE B 1 151 ? 4.098 -11.898 1.07 1 98.69 151 ILE B CA 1
ATOM 2350 C C . ILE B 1 151 ? 4.535 -10.664 0.295 1 98.69 151 ILE B C 1
ATOM 2352 O O . ILE B 1 151 ? 5.336 -9.867 0.788 1 98.69 151 ILE B O 1
ATOM 2356 N N . LEU B 1 152 ? 4.004 -10.508 -0.936 1 98.25 152 LEU B N 1
ATOM 2357 C CA . LEU B 1 152 ? 4.309 -9.344 -1.751 1 98.25 152 LEU B CA 1
ATOM 2358 C C . LEU B 1 152 ? 3.553 -8.117 -1.247 1 98.25 152 LEU B C 1
ATOM 2360 O O . LEU B 1 152 ? 2.324 -8.141 -1.136 1 98.25 152 LEU B O 1
ATOM 2364 N N . VAL B 1 153 ? 4.328 -7.051 -0.936 1 96.81 153 VAL B N 1
ATOM 2365 C CA . VAL B 1 153 ? 3.715 -5.844 -0.397 1 96.81 153 VAL B CA 1
ATOM 2366 C C . VAL B 1 153 ? 4.227 -4.621 -1.157 1 96.81 153 VAL B C 1
ATOM 2368 O O . VAL B 1 153 ? 5.273 -4.68 -1.809 1 96.81 153 VAL B O 1
ATOM 2371 N N . LEU B 1 154 ? 3.396 -3.633 -1.118 1 93.38 154 LEU B N 1
ATOM 2372 C CA . LEU B 1 154 ? 3.824 -2.301 -1.527 1 93.38 154 LEU B CA 1
ATOM 2373 C C . LEU B 1 154 ? 4.57 -1.599 -0.399 1 93.38 154 LEU B C 1
ATOM 2375 O O . LEU B 1 154 ? 4.047 -1.463 0.708 1 93.38 154 LEU B O 1
ATOM 2379 N N . LYS B 1 155 ? 5.797 -1.197 -0.691 1 92.75 155 LYS B N 1
ATOM 2380 C CA . LYS B 1 155 ? 6.59 -0.555 0.352 1 92.75 155 LYS B CA 1
ATOM 2381 C C . LYS B 1 155 ? 5.941 0.748 0.812 1 92.75 155 LYS B C 1
ATOM 2383 O O . LYS B 1 155 ? 5.703 0.942 2.006 1 92.75 155 LYS B O 1
ATOM 2388 N N . SER B 1 156 ? 5.648 1.588 -0.073 1 89.94 156 SER B N 1
ATOM 2389 C CA . SER B 1 156 ? 4.969 2.846 0.218 1 89.94 156 SER B CA 1
ATOM 2390 C C . SER B 1 156 ? 4.121 3.303 -0.963 1 89.94 156 SER B C 1
ATOM 2392 O O . SER B 1 156 ? 4.367 2.904 -2.104 1 89.94 156 SER B O 1
ATOM 2394 N N . VAL B 1 157 ? 3.117 4.031 -0.573 1 82.81 157 VAL B N 1
ATOM 2395 C CA . VAL B 1 157 ? 2.275 4.645 -1.595 1 82.81 157 VAL B CA 1
ATOM 2396 C C . VAL B 1 157 ? 2.857 6 -1.997 1 82.81 157 VAL B C 1
ATOM 2398 O O . VAL B 1 157 ? 3.031 6.883 -1.153 1 82.81 157 VAL B O 1
ATOM 2401 N N . THR B 1 158 ? 3.189 6.043 -3.297 1 77 158 THR B N 1
ATOM 2402 C CA . THR B 1 158 ? 3.812 7.262 -3.799 1 77 158 THR B CA 1
ATOM 2403 C C . THR B 1 158 ? 2.879 7.988 -4.762 1 77 158 THR B C 1
ATOM 2405 O O . THR B 1 158 ? 2.059 7.359 -5.434 1 77 158 THR B O 1
ATOM 2408 N N . PHE B 1 159 ? 3.018 9.43 -4.629 1 73.62 159 PHE B N 1
ATOM 2409 C CA . PHE B 1 159 ? 2.189 10.227 -5.523 1 73.62 159 PHE B CA 1
ATOM 2410 C C . PHE B 1 159 ? 3.053 11.094 -6.434 1 73.62 159 PHE B C 1
ATOM 2412 O O . PHE B 1 159 ? 4.176 11.453 -6.074 1 73.62 159 PHE B O 1
#

Nearest PDB structures (foldseek):
  5mh2-assembly2_D  TM=9.321E-01  e=2.200E-13  Magallana gigas
  5mh3-assembly1_B  TM=9.230E-01  e=3.851E-13  Magallana gigas
  8jea-assembly1_D  TM=9.207E-01  e=1.306E-12  Magallana gigas
  5idb-assembly1_A  TM=9.294E-01  e=2.802E-12  Magallana gigas
  2bjr-assembly2_B  TM=7.273E-01  e=2.093E-05  Ascaris suum

Radius of gyration: 21.48 Å; Cα contacts (8 Å, |Δi|>4): 993; chains: 2; bounding box: 39×61×49 Å

Sequence (318 aa):
MADCGPTQYKSAAEWVYAEGGQVPNGAVPGGEDSGETIYVARAHHGGDNIPGKLHPSHECVYIPWGGEEHSHREYQVLVNYCGSQLEWKYASEGEIPTGAIQGGATADGEVLYIGRTLHEGTLTIGKVHPSHGVLYIAYGGQEISYPNYEILVLKSVTFMADCGPTQYKSAAEWVYAEGGQVPNGAVPGGEDSGETIYVARAHHGGDNIPGKLHPSHECVYIPWGGEEHSHREYQVLVNYCGSQLEWKYASEGEIPTGAIQGGATADGEVLYIGRTLHEGTLTIGKVHPSHGVLYIAYGGQEISYPNYEILVLKSVTF